Protein AF-A0ABD2SU35-F1 (afdb_monomer_lite)

pLDDT: mean 75.1, std 20.55, range [25.83, 94.5]

Secondary structure (DSSP, 8-state):
---------------S-TTS------------PPP-------------HHHHHHHHHHHHTT--TTHHHHHHHH-HHHHHHHHHHHHHHTHHHHHHHHHHHS-----HHHHHHHHHHHHHHHHTTS---GGG--TTHHHHHHHHHH-HHHHHHHHHHHHHHHHHHHHHHHHHHHHHHHHHHHTTSSBGGGGPBPTTT--BHHHHHHHHHHHHHHTTS-HHHHHHHHHHHHHHHHHHHHHHHHHHHHH-TTS--SS--S--HHHHHHHHHHHHHHHHHHHHTS-HHHHHHHHHHHHHHHHHHHHHHHHHHTT-S-B----HHHHHHHH-

Foldseek 3Di:
DDDDDDDDDDDDDDDDDPPPPPDDDDDDDDDDDDDDDPDPPPPLPQQDVVLLVLLLVLLLQQHDPCLLVLCLVPNLVVSLVCLVVVCVLPVVLVVQLCCQVPNDDSPSVVVSVSHNSNSVSQPVNDPDPSNQSDPLCSLVSLCVNPRNVSSVVSVVSNVVNVVVVVVVVLQVQLVVQLVCQQVQLDFVVQNDADPPPRGRVSSNVVVVVVCVVCVVDDPLLSVLLVLLLVLVVLVVSLVVSLVCCVPPVPWDGPDHDPDDSVRSCVSSVSVNVVSVVSNVPGDPSSVVVNVVVVVVVVVVSVVSVVCVVVVVGHGDDDPVVVVVVVGD

Organism: NCBI:txid62892

Sequence (328 aa):
SPNTFLTMKASEIPSSSQHLLENEEQPTTHTPNPTPTPTPTKNSKKLALIPLIFIIFFEVSGGPYGAEAAIGAAGPLLAVLGFLIFPFIWSVPEALVTAELATTFPAGIVTCISYVLPLLGTSGAVPLEQGEWIDGYFANLASMIAGNWLKYWMELGIVLSVIGLYEAQLSSCAYQILGMAEMGLLPRVIGVRSEWFNTPWVGILVPTLVALVVSYMTFTDIVSSVNFLYSLGMLLEFASFLWLRRKMPKAKRPYRVPLSMPGLMVMCFIPSCFLVYVMFAARRTVYIVSALLTVFAIAWYFFMEFCKTKMWFDFETVDQDKVDDEIF

Radius of gyration: 32.56 Å; chains: 1; bounding box: 65×64×115 Å

InterPro domains:
  IPR044566 Polyamine transporter RMV1-like [PTHR45826] (108-322)

Structure (mmCIF, N/CA/C/O backbone):
data_AF-A0ABD2SU35-F1
#
_entry.id   AF-A0ABD2SU35-F1
#
loop_
_atom_site.group_PDB
_atom_site.id
_atom_site.type_symbol
_atom_site.label_atom_id
_atom_site.label_alt_id
_atom_site.label_comp_id
_atom_site.label_asym_id
_atom_site.label_entity_id
_atom_site.label_seq_id
_atom_site.pdbx_PDB_ins_code
_atom_site.Cartn_x
_atom_site.Cartn_y
_atom_site.Cartn_z
_atom_site.occupancy
_atom_site.B_iso_or_equiv
_atom_site.auth_seq_id
_atom_site.auth_comp_id
_atom_site.auth_asym_id
_atom_site.auth_atom_id
_atom_site.pdbx_PDB_model_num
ATOM 1 N N . SER A 1 1 ? -4.472 -37.874 -64.854 1.00 30.25 1 SER A N 1
ATOM 2 C CA . SER A 1 1 ? -3.282 -38.317 -65.606 1.00 30.25 1 SER A CA 1
ATOM 3 C C . SER A 1 1 ? -2.724 -37.133 -66.374 1.00 30.25 1 SER A C 1
ATOM 5 O O . SER A 1 1 ? -3.531 -36.445 -66.990 1.00 30.25 1 SER A O 1
ATOM 7 N N . PRO A 1 2 ? -1.420 -36.834 -66.265 1.00 36.69 2 PRO A N 1
ATOM 8 C CA . PRO A 1 2 ? -0.809 -35.614 -66.788 1.00 36.69 2 PRO A CA 1
ATOM 9 C C . PRO A 1 2 ? -0.286 -35.774 -68.227 1.00 36.69 2 PRO A C 1
ATOM 11 O O . PRO A 1 2 ? -0.213 -36.886 -68.745 1.00 36.69 2 PRO A O 1
ATOM 14 N N . ASN A 1 3 ? 0.170 -34.641 -68.773 1.00 26.34 3 ASN A N 1
ATOM 15 C CA . ASN A 1 3 ? 1.031 -34.436 -69.947 1.00 26.34 3 ASN A CA 1
ATOM 16 C C . ASN A 1 3 ? 0.348 -34.330 -71.314 1.00 26.34 3 ASN A C 1
ATOM 18 O O . ASN A 1 3 ? -0.031 -35.333 -71.904 1.00 26.34 3 ASN A O 1
ATOM 22 N N . THR A 1 4 ? 0.365 -33.124 -71.892 1.00 31.14 4 THR A N 1
ATOM 23 C CA . THR A 1 4 ? 0.891 -32.903 -73.252 1.00 31.14 4 THR A CA 1
ATOM 24 C C . THR A 1 4 ? 1.358 -31.451 -73.390 1.00 31.14 4 THR A C 1
ATOM 26 O O . THR A 1 4 ? 0.615 -30.505 -73.152 1.00 31.14 4 THR A O 1
ATOM 29 N N . PHE A 1 5 ? 2.632 -31.329 -73.744 1.00 28.78 5 PHE A N 1
ATOM 30 C CA . PHE A 1 5 ? 3.389 -30.134 -74.090 1.00 28.78 5 PHE A CA 1
ATOM 31 C C . PHE A 1 5 ? 3.098 -29.800 -75.565 1.00 28.78 5 PHE A C 1
ATOM 33 O O . PHE A 1 5 ? 3.181 -30.703 -76.396 1.00 28.78 5 PHE A O 1
ATOM 40 N N . LEU A 1 6 ? 2.791 -28.546 -75.914 1.00 31.53 6 LEU A N 1
ATOM 41 C CA . LEU A 1 6 ? 2.824 -28.079 -77.306 1.00 31.53 6 LEU A CA 1
ATOM 42 C C . LEU A 1 6 ? 3.462 -26.692 -77.415 1.00 31.53 6 LEU A C 1
ATOM 44 O O . LEU A 1 6 ? 3.209 -25.781 -76.632 1.00 31.53 6 LEU A O 1
ATOM 48 N N . THR A 1 7 ? 4.329 -26.612 -78.412 1.00 28.72 7 THR A N 1
ATOM 49 C CA . THR A 1 7 ? 5.237 -25.548 -78.823 1.00 28.72 7 THR A CA 1
ATOM 50 C C . THR A 1 7 ? 4.612 -24.593 -79.852 1.00 28.72 7 THR A C 1
ATOM 52 O O . THR A 1 7 ? 3.775 -25.015 -80.644 1.00 28.72 7 THR A O 1
ATOM 55 N N . MET A 1 8 ? 5.173 -23.369 -79.922 1.00 26.00 8 MET A N 1
ATOM 56 C CA . MET A 1 8 ? 5.071 -22.343 -80.994 1.00 26.00 8 MET A CA 1
ATOM 57 C C . MET A 1 8 ? 3.712 -21.611 -81.093 1.00 26.00 8 MET A C 1
ATOM 59 O O . MET A 1 8 ? 2.668 -22.222 -80.956 1.00 26.00 8 MET A O 1
ATOM 63 N N . LYS A 1 9 ? 3.598 -20.299 -81.349 1.00 26.59 9 LYS A N 1
ATOM 64 C CA . LYS A 1 9 ? 4.403 -19.369 -82.159 1.00 26.59 9 LYS A CA 1
ATOM 65 C C . LYS A 1 9 ? 4.002 -17.914 -81.818 1.00 26.59 9 LYS A C 1
ATOM 67 O O . LYS A 1 9 ? 2.885 -17.673 -81.375 1.00 26.59 9 LYS A O 1
ATOM 72 N N . ALA A 1 10 ? 4.916 -16.975 -82.053 1.00 28.19 10 ALA A N 1
ATOM 73 C CA . ALA A 1 10 ? 4.767 -15.531 -81.865 1.00 28.19 10 ALA A CA 1
ATOM 74 C C . ALA A 1 10 ? 3.639 -14.886 -82.701 1.00 28.19 10 ALA A C 1
ATOM 76 O O . ALA A 1 10 ? 3.484 -15.232 -83.871 1.00 28.19 10 ALA A O 1
ATOM 77 N N . SER A 1 11 ? 2.943 -13.898 -82.121 1.00 26.81 11 SER A N 1
ATOM 78 C CA . SER A 1 11 ? 2.235 -12.827 -82.841 1.00 26.81 11 SER A CA 1
ATOM 79 C C . SER A 1 11 ? 1.964 -11.632 -81.910 1.00 26.81 11 SER A C 1
ATOM 81 O O . SER A 1 11 ? 1.178 -11.738 -80.978 1.00 26.81 11 SER A O 1
ATOM 83 N N . GLU A 1 12 ? 2.666 -10.532 -82.191 1.00 29.61 12 GLU A N 1
ATOM 84 C CA . GLU A 1 12 ? 2.219 -9.126 -82.174 1.00 29.61 12 GLU A CA 1
ATOM 85 C C . GLU A 1 12 ? 1.629 -8.482 -80.895 1.00 29.61 12 GLU A C 1
ATOM 87 O O . GLU A 1 12 ? 0.531 -8.776 -80.433 1.00 29.61 12 GLU A O 1
ATOM 92 N N . ILE A 1 13 ? 2.370 -7.480 -80.401 1.00 32.06 13 ILE A N 1
ATOM 93 C CA . ILE A 1 13 ? 2.002 -6.482 -79.385 1.00 32.06 13 ILE A CA 1
ATOM 94 C C . ILE A 1 13 ? 1.586 -5.186 -80.107 1.00 32.06 13 ILE A C 1
ATOM 96 O O . ILE A 1 13 ? 2.357 -4.731 -80.954 1.00 32.06 13 ILE A O 1
ATOM 100 N N . PRO A 1 14 ? 0.492 -4.497 -79.724 1.00 29.34 14 PRO A N 1
ATOM 101 C CA . PRO A 1 14 ? 0.309 -3.088 -80.055 1.00 29.34 14 PRO A CA 1
ATOM 102 C C . PRO A 1 14 ? 0.792 -2.173 -78.915 1.00 29.34 14 PRO A C 1
ATOM 104 O O . PRO A 1 14 ? 0.214 -2.105 -77.833 1.00 29.34 14 PRO A O 1
ATOM 107 N N . SER A 1 15 ? 1.900 -1.487 -79.195 1.00 33.19 15 SER A N 1
ATOM 108 C CA . SER A 1 15 ? 2.139 -0.045 -79.006 1.00 33.19 15 SER A CA 1
ATOM 109 C C . SER A 1 15 ? 1.387 0.711 -77.892 1.00 33.19 15 SER A C 1
ATOM 111 O O . SER A 1 15 ? 0.405 1.398 -78.170 1.00 33.19 15 SER A O 1
ATOM 113 N N . SER A 1 16 ? 1.919 0.729 -76.663 1.00 32.25 16 SER A N 1
ATOM 114 C CA . SER A 1 16 ? 1.648 1.858 -75.748 1.00 32.25 16 SER A CA 1
ATOM 115 C C . SER A 1 16 ? 2.717 2.133 -74.675 1.00 32.25 16 SER A C 1
ATOM 117 O O . SER A 1 16 ? 2.421 2.779 -73.673 1.00 32.25 16 SER A O 1
ATOM 119 N N . SER A 1 17 ? 3.968 1.684 -74.849 1.00 32.03 17 SER A N 1
ATOM 120 C CA . SER A 1 17 ? 5.007 1.854 -73.807 1.00 32.03 17 SER A CA 1
ATOM 121 C C . SER A 1 17 ? 6.382 2.306 -74.319 1.00 32.03 17 SER A C 1
ATOM 123 O O . SER A 1 17 ? 7.354 2.279 -73.574 1.00 32.03 17 SER A O 1
ATOM 125 N N . GLN A 1 18 ? 6.474 2.778 -75.565 1.00 31.14 18 GLN A N 1
ATOM 126 C CA . GLN A 1 18 ? 7.734 3.172 -76.217 1.00 31.14 18 GLN A CA 1
ATOM 127 C C . GLN A 1 18 ? 8.235 4.595 -75.893 1.00 31.14 18 GLN A C 1
ATOM 129 O O . GLN A 1 18 ? 8.988 5.159 -76.673 1.00 31.14 18 GLN A O 1
ATOM 134 N N . HIS A 1 19 ? 7.858 5.197 -74.762 1.00 32.66 19 HIS A N 1
ATOM 135 C CA . HIS A 1 19 ? 8.247 6.590 -74.482 1.00 32.66 19 HIS A CA 1
ATOM 136 C C . HIS A 1 19 ? 9.050 6.827 -73.196 1.00 32.66 19 HIS A C 1
ATOM 138 O O . HIS A 1 19 ? 9.242 7.983 -72.829 1.00 32.66 19 HIS A O 1
ATOM 144 N N . LEU A 1 20 ? 9.533 5.780 -72.511 1.00 31.20 20 LEU A N 1
ATOM 145 C CA . LEU A 1 20 ? 10.264 5.944 -71.239 1.00 31.20 20 LEU A CA 1
ATOM 146 C C . LEU A 1 20 ? 11.543 5.098 -71.088 1.00 31.20 20 LEU A C 1
ATOM 148 O O . LEU A 1 20 ? 12.091 5.039 -69.994 1.00 31.20 20 LEU A O 1
ATOM 152 N N . LEU A 1 21 ? 12.049 4.478 -72.158 1.00 30.64 21 LEU A N 1
ATOM 153 C CA . LEU A 1 21 ? 13.303 3.711 -72.133 1.00 30.64 21 LEU A CA 1
ATOM 154 C C . LEU A 1 21 ? 14.247 4.169 -73.247 1.00 30.64 21 LEU A C 1
ATOM 156 O O . LEU A 1 21 ? 14.602 3.397 -74.124 1.00 30.64 21 LEU A O 1
ATOM 160 N N . GLU A 1 22 ? 14.631 5.438 -73.213 1.00 32.09 22 GLU A N 1
ATOM 161 C CA . GLU A 1 22 ? 15.743 5.954 -74.008 1.00 32.09 22 GLU A CA 1
ATOM 162 C C . GLU A 1 22 ? 16.416 7.039 -73.166 1.00 32.09 22 GLU A C 1
ATOM 164 O O . GLU A 1 22 ? 15.958 8.176 -73.170 1.00 32.09 22 GLU A O 1
ATOM 169 N N . ASN A 1 23 ? 17.374 6.650 -72.317 1.00 28.17 23 ASN A N 1
ATOM 170 C CA . ASN A 1 23 ? 18.413 7.509 -71.726 1.00 28.17 23 ASN A CA 1
ATOM 171 C C . ASN A 1 23 ? 19.300 6.666 -70.791 1.00 28.17 23 ASN A C 1
ATOM 173 O O . ASN A 1 23 ? 19.232 6.793 -69.570 1.00 28.17 23 ASN A O 1
ATOM 177 N N . GLU A 1 24 ? 20.153 5.818 -71.363 1.00 28.89 24 GLU A N 1
ATOM 178 C CA . GLU A 1 24 ? 21.433 5.478 -70.737 1.00 28.89 24 GLU A CA 1
ATOM 179 C C . GLU A 1 24 ? 22.560 5.572 -71.776 1.00 28.89 24 GLU A C 1
ATOM 181 O O . GLU A 1 24 ? 22.362 5.269 -72.948 1.00 28.89 24 GLU A O 1
ATOM 186 N N . GLU A 1 25 ? 23.726 5.993 -71.274 1.00 29.69 25 GLU A N 1
ATOM 187 C CA . GLU A 1 25 ? 25.068 6.057 -71.879 1.00 29.69 25 GLU A CA 1
ATOM 188 C C . GLU A 1 25 ? 25.516 7.341 -72.618 1.00 29.69 25 GLU A C 1
ATOM 190 O O . GLU A 1 25 ? 25.470 7.451 -73.838 1.00 29.69 25 GLU A O 1
ATOM 195 N N . GLN A 1 26 ? 26.167 8.247 -71.867 1.00 27.09 26 GLN A N 1
ATOM 196 C CA . GLN A 1 26 ? 27.519 8.723 -72.217 1.00 27.09 26 GLN A CA 1
ATOM 197 C C . GLN A 1 26 ? 28.339 9.132 -70.963 1.00 27.09 26 GLN A C 1
ATOM 199 O O . GLN A 1 26 ? 27.756 9.564 -69.969 1.00 27.09 26 GLN A O 1
ATOM 204 N N . PRO A 1 27 ? 29.684 8.984 -70.980 1.00 29.77 27 PRO A N 1
ATOM 205 C CA . PRO A 1 27 ? 30.522 8.841 -69.784 1.00 29.77 27 PRO A CA 1
ATOM 206 C C . PRO A 1 27 ? 31.220 10.142 -69.346 1.00 29.77 27 PRO A C 1
ATOM 208 O O . PRO A 1 27 ? 31.700 10.910 -70.179 1.00 29.77 27 PRO A O 1
ATOM 211 N N . THR A 1 28 ? 31.391 10.347 -68.035 1.00 28.62 28 THR A N 1
ATOM 212 C CA . THR A 1 28 ? 32.299 11.366 -67.478 1.00 28.62 28 THR A CA 1
ATOM 213 C C . THR A 1 28 ? 33.227 10.774 -66.415 1.00 28.62 28 THR A C 1
ATOM 215 O O . THR A 1 28 ? 32.827 10.278 -65.366 1.00 28.62 28 THR A O 1
ATOM 218 N N . THR A 1 29 ? 34.519 10.822 -66.731 1.00 25.83 29 THR A N 1
ATOM 219 C CA . THR A 1 29 ? 35.684 10.530 -65.889 1.00 25.83 29 THR A CA 1
ATOM 220 C C . THR A 1 29 ? 35.736 11.407 -64.639 1.00 25.83 29 THR A C 1
ATOM 222 O O . THR A 1 29 ? 35.936 12.609 -64.777 1.00 25.83 29 THR A O 1
ATOM 225 N N . HIS A 1 30 ? 35.714 10.811 -63.440 1.00 34.22 30 HIS A N 1
ATOM 226 C CA . HIS A 1 30 ? 36.283 11.408 -62.226 1.00 34.22 30 HIS A CA 1
ATOM 227 C C . HIS A 1 30 ? 36.913 10.332 -61.314 1.00 34.22 30 HIS A C 1
ATOM 229 O O . HIS A 1 30 ? 36.351 9.272 -61.068 1.00 34.22 30 HIS A O 1
ATOM 235 N N . THR A 1 31 ? 38.133 10.638 -60.876 1.00 31.47 31 THR A N 1
ATOM 236 C CA . THR A 1 31 ? 39.080 9.933 -59.988 1.00 31.47 31 THR A CA 1
ATOM 237 C C . THR A 1 31 ? 38.492 9.249 -58.738 1.00 31.47 31 THR A C 1
ATOM 239 O O . THR A 1 31 ? 37.534 9.766 -58.164 1.00 31.47 31 THR A O 1
ATOM 242 N N . PRO A 1 32 ? 39.114 8.159 -58.229 1.00 31.72 32 PRO A N 1
ATOM 243 C CA . PRO A 1 32 ? 38.633 7.453 -57.046 1.00 31.72 32 PRO A CA 1
ATOM 244 C C . PRO A 1 32 ? 39.052 8.204 -55.777 1.00 31.72 32 PRO A C 1
ATOM 246 O O . PRO A 1 32 ? 40.232 8.253 -55.435 1.00 31.72 32 PRO A O 1
ATOM 249 N N . ASN A 1 33 ? 38.085 8.786 -55.070 1.00 27.91 33 ASN A N 1
ATOM 250 C CA . ASN A 1 33 ? 38.273 9.240 -53.693 1.00 27.91 33 ASN A CA 1
ATOM 251 C C . ASN A 1 33 ? 37.748 8.142 -52.747 1.00 27.91 33 ASN A C 1
ATOM 253 O O . ASN A 1 33 ? 36.719 7.534 -53.051 1.00 27.91 33 ASN A O 1
ATOM 257 N N . PRO A 1 34 ? 38.445 7.835 -51.640 1.00 39.00 34 PRO A N 1
ATOM 258 C CA . PRO A 1 34 ? 38.185 6.640 -50.850 1.00 39.00 34 PRO A CA 1
ATOM 259 C C . PRO A 1 34 ? 36.867 6.756 -50.080 1.00 39.00 34 PRO A C 1
ATOM 261 O O . PRO A 1 34 ? 36.620 7.727 -49.366 1.00 39.00 34 PRO A O 1
ATOM 264 N N . THR A 1 35 ? 36.037 5.724 -50.212 1.00 33.38 35 THR A N 1
ATOM 265 C CA . THR A 1 35 ? 34.834 5.485 -49.413 1.00 33.38 35 THR A CA 1
ATOM 266 C C . THR A 1 35 ? 35.160 5.583 -47.918 1.00 33.38 35 THR A C 1
ATOM 268 O O . THR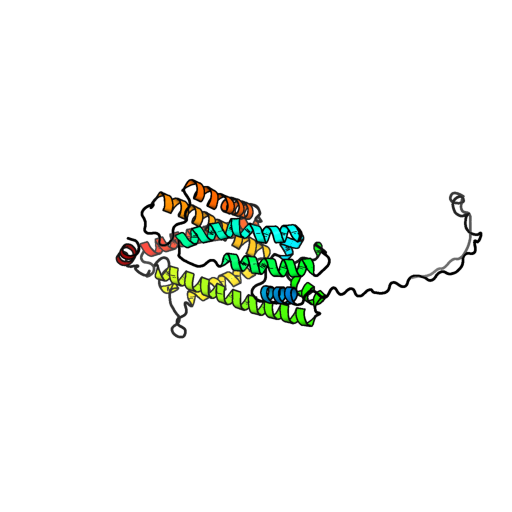 A 1 35 ? 36.068 4.882 -47.461 1.00 33.38 35 THR A O 1
ATOM 271 N N . PRO A 1 36 ? 34.443 6.392 -47.118 1.00 36.19 36 PRO A N 1
ATOM 272 C CA . PRO A 1 36 ? 34.601 6.347 -45.677 1.00 36.19 36 PRO A CA 1
ATOM 273 C C . PRO A 1 36 ? 33.980 5.044 -45.166 1.00 36.19 36 PRO A C 1
ATOM 275 O O . PRO A 1 36 ? 32.763 4.871 -45.145 1.00 36.19 36 PRO A O 1
ATOM 278 N N . THR A 1 37 ? 34.837 4.109 -44.764 1.00 33.28 37 THR A N 1
ATOM 279 C CA . THR A 1 37 ? 34.483 2.982 -43.900 1.00 33.28 37 THR A CA 1
ATOM 280 C C . THR A 1 37 ? 33.704 3.513 -42.692 1.00 33.28 37 THR A C 1
ATOM 282 O O . THR A 1 37 ? 34.217 4.407 -42.014 1.00 33.28 37 THR A O 1
ATOM 285 N N . PRO A 1 38 ? 32.510 2.990 -42.357 1.00 36.19 38 PRO A N 1
ATOM 286 C CA . PRO A 1 38 ? 31.907 3.285 -41.070 1.00 36.19 38 PRO A CA 1
ATOM 287 C C . PRO A 1 38 ? 32.731 2.560 -40.004 1.00 36.19 38 PRO A C 1
ATOM 289 O O . PRO A 1 38 ? 32.557 1.373 -39.734 1.00 36.19 38 PRO A O 1
ATOM 292 N N . THR A 1 39 ? 33.691 3.266 -39.420 1.00 32.78 39 THR A N 1
ATOM 293 C CA . THR A 1 39 ? 34.345 2.855 -38.181 1.00 32.78 39 THR A CA 1
ATOM 294 C C . THR A 1 39 ? 33.254 2.722 -37.116 1.00 32.78 39 THR A C 1
ATOM 296 O O . THR A 1 39 ? 32.510 3.684 -36.913 1.00 32.78 39 THR A O 1
ATOM 299 N N . PRO A 1 40 ? 33.139 1.597 -36.388 1.00 36.59 40 PRO A N 1
ATOM 300 C CA . PRO A 1 40 ? 32.314 1.570 -35.198 1.00 36.59 40 PRO A CA 1
ATOM 301 C C . PRO A 1 40 ? 33.058 2.401 -34.154 1.00 36.59 40 PRO A C 1
ATOM 303 O O . PRO A 1 40 ? 33.950 1.917 -33.456 1.00 36.59 40 PRO A O 1
ATOM 306 N N . THR A 1 41 ? 32.743 3.691 -34.070 1.00 32.50 41 THR A N 1
ATOM 307 C CA . THR A 1 41 ? 33.145 4.514 -32.936 1.00 32.50 41 THR A CA 1
ATOM 308 C C . THR A 1 41 ? 32.389 3.987 -31.727 1.00 32.50 41 THR A C 1
ATOM 310 O O . THR A 1 41 ? 31.269 4.384 -31.418 1.00 32.50 41 THR A O 1
ATOM 313 N N . LYS A 1 42 ? 33.021 3.029 -31.042 1.00 38.75 42 LYS A N 1
ATOM 314 C CA . LYS A 1 42 ? 32.649 2.548 -29.715 1.00 38.75 42 LYS A CA 1
ATOM 315 C C . LYS A 1 42 ? 32.811 3.697 -28.721 1.00 38.75 42 LYS A C 1
ATOM 317 O O . LYS A 1 42 ? 33.714 3.704 -27.890 1.00 38.75 42 LYS A O 1
ATOM 322 N N . ASN A 1 43 ? 31.904 4.661 -28.781 1.00 38.53 43 ASN A N 1
ATOM 323 C CA . ASN A 1 43 ? 31.649 5.594 -27.701 1.00 38.53 43 ASN A CA 1
ATOM 324 C C . ASN A 1 43 ? 30.777 4.876 -26.675 1.00 38.53 43 ASN A C 1
ATOM 326 O O . ASN A 1 43 ? 29.616 5.209 -26.464 1.00 38.53 43 ASN A O 1
ATOM 330 N N . SER A 1 44 ? 31.363 3.872 -26.021 1.00 43.31 44 SER A N 1
ATOM 331 C CA . SER A 1 44 ? 30.874 3.433 -24.723 1.00 43.31 44 SER A CA 1
ATOM 332 C C . SER A 1 44 ? 31.110 4.611 -23.789 1.00 43.31 44 SER A C 1
ATOM 334 O O . SER A 1 44 ? 32.176 4.706 -23.175 1.00 43.31 44 SER A O 1
ATOM 336 N N . LYS A 1 45 ? 30.140 5.528 -23.693 1.00 46.75 45 LYS A N 1
ATOM 337 C CA . LYS A 1 45 ? 30.026 6.399 -22.528 1.00 46.75 45 LYS A CA 1
ATOM 338 C C . LYS A 1 45 ? 29.854 5.449 -21.354 1.00 46.75 45 LYS A C 1
ATOM 340 O O . LYS A 1 45 ? 28.754 4.993 -21.071 1.00 46.75 45 LYS A O 1
ATOM 345 N N . LYS A 1 46 ? 30.979 5.046 -20.756 1.00 46.38 46 LYS A N 1
ATOM 346 C CA . LYS A 1 46 ? 30.980 4.291 -19.514 1.00 46.38 46 LYS A CA 1
ATOM 347 C C . LYS A 1 46 ? 30.182 5.159 -18.565 1.00 46.38 46 LYS A C 1
ATOM 349 O O . LYS A 1 46 ? 30.613 6.271 -18.258 1.00 46.38 46 LYS A O 1
ATOM 354 N N . LEU A 1 47 ? 29.004 4.686 -18.178 1.00 54.28 47 LEU A N 1
ATOM 355 C CA . LEU A 1 47 ? 28.307 5.295 -17.071 1.00 54.28 47 LEU A CA 1
ATOM 356 C C . LEU A 1 47 ? 29.289 5.428 -15.923 1.00 54.28 47 LEU A C 1
ATOM 358 O O . LEU A 1 47 ? 30.084 4.518 -15.665 1.00 54.28 47 LEU A O 1
ATOM 362 N N . ALA A 1 48 ? 29.251 6.582 -15.261 1.00 63.81 48 ALA A N 1
ATOM 363 C CA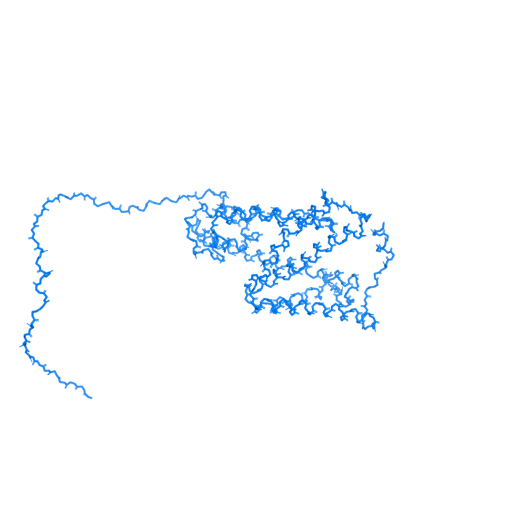 . ALA A 1 48 ? 29.922 6.717 -13.990 1.00 63.81 48 ALA A CA 1
ATOM 364 C C . ALA A 1 48 ? 29.460 5.531 -13.127 1.00 63.81 48 ALA A C 1
ATOM 366 O O . ALA A 1 48 ? 28.266 5.284 -12.976 1.00 63.81 48 ALA A O 1
ATOM 367 N N . LEU A 1 49 ? 30.421 4.757 -12.627 1.00 63.88 49 LEU A N 1
ATOM 368 C CA . LEU A 1 49 ? 30.219 3.568 -11.793 1.00 63.88 49 LEU A CA 1
ATOM 369 C C . LEU A 1 49 ? 29.201 3.816 -10.659 1.00 63.88 49 LEU A C 1
ATOM 371 O O . LEU A 1 49 ? 28.487 2.916 -10.239 1.00 63.88 49 LEU A O 1
ATOM 375 N N . ILE A 1 50 ? 29.128 5.067 -10.203 1.00 65.94 50 ILE A N 1
ATOM 376 C CA . ILE A 1 50 ? 28.290 5.547 -9.109 1.00 65.94 50 ILE A CA 1
ATOM 377 C C . ILE A 1 50 ? 26.781 5.414 -9.430 1.00 65.94 50 ILE A C 1
ATOM 379 O O . ILE A 1 50 ? 26.116 4.673 -8.710 1.00 65.94 50 ILE A O 1
ATOM 383 N N . PRO A 1 51 ? 26.217 6.030 -10.494 1.00 64.44 51 PRO A N 1
ATOM 384 C CA . PRO A 1 51 ? 24.840 5.773 -10.929 1.00 64.44 51 PRO A CA 1
ATOM 385 C C . PRO A 1 51 ? 24.482 4.291 -11.077 1.00 64.44 51 PRO A C 1
ATOM 387 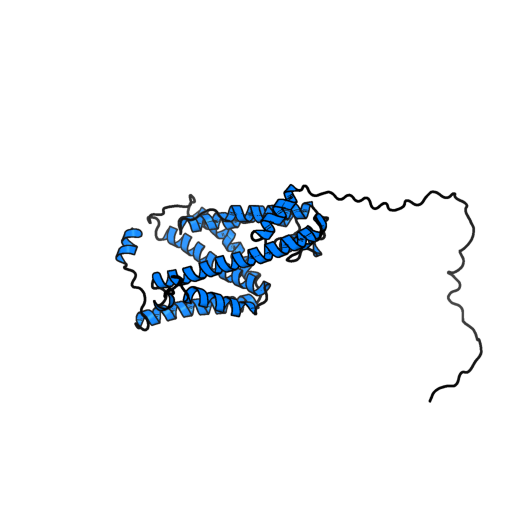O O . PRO A 1 51 ? 23.389 3.889 -10.693 1.00 64.44 51 PRO A O 1
ATOM 390 N N . LEU A 1 52 ? 25.409 3.472 -11.585 1.00 68.00 52 LEU A N 1
ATOM 391 C CA . LEU A 1 52 ? 25.187 2.037 -11.762 1.00 68.00 52 LEU A CA 1
ATOM 392 C C . LEU A 1 52 ? 25.011 1.313 -10.419 1.00 68.00 52 LEU A C 1
ATOM 394 O O . LEU A 1 52 ? 24.087 0.520 -10.276 1.00 68.00 52 LEU A O 1
ATOM 398 N N . ILE A 1 53 ? 25.850 1.618 -9.423 1.00 71.06 53 ILE A N 1
ATOM 399 C CA . ILE A 1 53 ? 25.726 1.065 -8.065 1.00 71.06 53 ILE A CA 1
ATOM 400 C C . ILE A 1 53 ? 24.370 1.432 -7.450 1.00 71.06 53 ILE A C 1
ATOM 402 O O . ILE A 1 53 ? 23.718 0.571 -6.864 1.00 71.06 53 ILE A O 1
ATOM 406 N N . PHE A 1 54 ? 23.926 2.682 -7.609 1.00 69.75 54 PHE A N 1
ATOM 407 C CA . PHE A 1 54 ? 22.628 3.117 -7.091 1.00 69.75 54 PHE A CA 1
ATOM 408 C C . PHE A 1 54 ? 21.455 2.420 -7.785 1.00 69.75 54 PHE A C 1
ATOM 410 O O . PHE A 1 54 ? 20.549 1.971 -7.090 1.00 69.75 54 PHE A O 1
ATOM 417 N N . ILE A 1 55 ? 21.489 2.267 -9.115 1.00 68.50 55 ILE A N 1
ATOM 418 C CA . ILE A 1 55 ? 20.470 1.498 -9.851 1.00 68.50 55 ILE A CA 1
ATOM 419 C C . ILE A 1 55 ? 20.374 0.080 -9.283 1.00 68.50 55 ILE A C 1
ATOM 421 O O . ILE A 1 55 ? 19.286 -0.355 -8.931 1.00 68.50 55 ILE A O 1
ATOM 425 N N . ILE A 1 56 ? 21.507 -0.617 -9.142 1.00 71.12 56 ILE A N 1
ATOM 426 C CA . ILE A 1 56 ? 21.530 -2.002 -8.650 1.00 71.12 56 ILE A CA 1
ATOM 427 C C . ILE A 1 56 ? 20.978 -2.088 -7.228 1.00 71.12 56 ILE A C 1
ATOM 429 O O . ILE A 1 56 ? 20.129 -2.929 -6.950 1.00 71.12 56 ILE A O 1
ATOM 433 N N . PHE A 1 57 ? 21.453 -1.228 -6.325 1.00 72.75 57 PHE A N 1
ATOM 434 C CA . PHE A 1 57 ? 21.038 -1.250 -4.926 1.00 72.75 57 PHE A CA 1
ATOM 435 C C . PHE A 1 57 ? 19.531 -1.027 -4.771 1.00 72.75 57 PHE A C 1
ATOM 437 O O . PHE A 1 57 ? 18.882 -1.769 -4.036 1.00 72.75 57 PHE A O 1
ATOM 444 N N . PHE A 1 58 ? 18.972 -0.027 -5.453 1.00 70.25 58 PHE A N 1
ATOM 445 C CA . PHE A 1 58 ? 17.560 0.313 -5.300 1.00 70.25 58 PHE A CA 1
ATOM 446 C C . PHE A 1 58 ? 16.630 -0.654 -6.020 1.00 70.25 58 PHE A C 1
ATOM 448 O O . PHE A 1 58 ? 15.601 -0.983 -5.445 1.00 70.25 58 PHE A O 1
ATOM 455 N N . GLU A 1 59 ? 17.006 -1.175 -7.190 1.00 68.94 59 GLU A N 1
ATOM 456 C CA . GLU A 1 59 ? 16.266 -2.262 -7.850 1.00 68.94 59 GLU A CA 1
ATOM 457 C C . GLU A 1 59 ? 16.166 -3.499 -6.952 1.00 68.94 59 GLU A C 1
ATOM 459 O O . GLU A 1 59 ? 15.084 -4.025 -6.689 1.00 68.94 59 GLU A O 1
ATOM 464 N N . VAL A 1 60 ? 17.303 -3.923 -6.397 1.00 66.19 60 VAL A N 1
ATOM 465 C CA . VAL A 1 60 ? 17.377 -5.114 -5.544 1.00 66.19 60 VAL A CA 1
ATOM 466 C C . VAL A 1 60 ? 16.753 -4.881 -4.164 1.00 66.19 60 VAL A C 1
ATOM 468 O O . VAL A 1 60 ? 16.301 -5.830 -3.541 1.00 66.19 60 VAL A O 1
ATOM 471 N N . SER A 1 61 ? 16.652 -3.651 -3.663 1.00 62.00 61 SER A N 1
ATOM 472 C CA . SER A 1 61 ? 16.076 -3.377 -2.330 1.00 62.00 61 SER A CA 1
ATOM 473 C C . SER A 1 61 ? 14.563 -3.107 -2.345 1.00 62.00 61 SER A C 1
ATOM 475 O O . SER A 1 61 ? 14.031 -2.571 -1.375 1.00 62.00 61 SER A O 1
ATOM 477 N N . GLY A 1 62 ? 13.874 -3.480 -3.428 1.00 57.44 62 GLY A N 1
ATOM 478 C CA . GLY A 1 62 ? 12.431 -3.288 -3.598 1.00 57.44 62 GLY A CA 1
ATOM 479 C C . GLY A 1 62 ? 12.127 -2.218 -4.638 1.00 57.44 62 GLY A C 1
ATOM 480 O O . GLY A 1 62 ? 11.398 -1.278 -4.329 1.00 57.4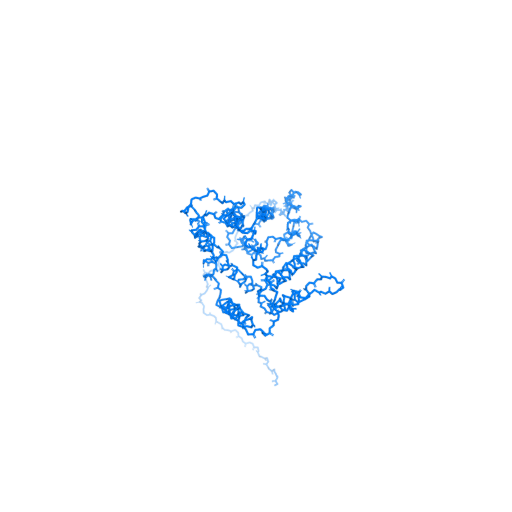4 62 GLY A O 1
ATOM 481 N N . GLY A 1 63 ? 12.743 -2.365 -5.819 1.00 63.38 63 GLY A N 1
ATOM 482 C CA . GLY A 1 63 ? 12.816 -1.408 -6.920 1.00 63.38 63 GLY A CA 1
ATOM 483 C C . GLY A 1 63 ? 11.546 -0.632 -7.253 1.00 63.38 63 GLY A C 1
ATOM 484 O O . GLY A 1 63 ? 10.441 -0.993 -6.842 1.00 63.38 63 GLY A O 1
ATOM 485 N N . PRO A 1 64 ? 11.695 0.479 -7.987 1.00 66.00 64 PRO A N 1
ATOM 486 C CA . PRO A 1 64 ? 10.613 1.399 -8.251 1.00 66.00 64 PRO A CA 1
ATOM 487 C C . PRO A 1 64 ? 9.572 0.827 -9.222 1.00 66.00 64 PRO A C 1
ATOM 489 O O . PRO A 1 64 ? 9.538 1.181 -10.396 1.00 66.00 64 PRO A O 1
ATOM 492 N N . TYR A 1 65 ? 8.695 -0.044 -8.718 1.00 67.69 65 TYR A N 1
ATOM 493 C CA . TYR A 1 65 ? 7.636 -0.677 -9.496 1.00 67.69 65 TYR A CA 1
ATOM 494 C C . TYR A 1 65 ? 6.794 0.366 -10.234 1.00 67.69 65 TYR A C 1
ATOM 496 O O . TYR A 1 65 ? 6.260 1.304 -9.636 1.00 67.69 65 TYR A O 1
ATOM 504 N N . GLY A 1 66 ? 6.666 0.187 -11.550 1.00 73.06 66 GLY A N 1
ATOM 505 C CA . GLY A 1 66 ? 5.904 1.081 -12.419 1.00 73.06 66 GLY A CA 1
ATOM 506 C C . GLY A 1 66 ? 6.645 2.358 -12.820 1.00 73.06 66 GLY A C 1
ATOM 507 O O . GLY A 1 66 ? 6.080 3.179 -13.544 1.00 73.06 66 GLY A O 1
ATOM 508 N N . ALA A 1 67 ? 7.900 2.543 -12.405 1.00 77.69 67 ALA A N 1
ATOM 509 C CA . ALA A 1 67 ? 8.718 3.659 -12.861 1.00 77.69 67 ALA A CA 1
ATOM 510 C C . ALA A 1 67 ? 9.097 3.519 -14.341 1.00 77.69 67 ALA A C 1
ATOM 512 O O . ALA A 1 67 ? 9.133 4.529 -15.050 1.00 77.69 67 ALA A O 1
ATOM 513 N N . GLU A 1 68 ? 9.279 2.293 -14.843 1.00 81.25 68 GLU A N 1
ATOM 514 C CA . GLU A 1 68 ? 9.442 2.038 -16.277 1.00 81.25 68 GLU A CA 1
ATOM 515 C C . GLU A 1 68 ? 8.188 2.439 -17.042 1.00 81.25 68 GLU A C 1
ATOM 517 O O . GLU A 1 68 ? 8.264 3.249 -17.964 1.00 81.25 68 GLU A O 1
ATOM 522 N N . ALA A 1 69 ? 7.022 1.965 -16.599 1.00 79.94 69 ALA A N 1
ATOM 523 C CA . ALA A 1 69 ? 5.744 2.320 -17.206 1.00 79.94 69 ALA A CA 1
ATOM 524 C C . ALA A 1 69 ? 5.490 3.840 -17.172 1.00 79.94 69 ALA A C 1
ATOM 526 O O . ALA A 1 69 ? 4.972 4.406 -18.136 1.00 79.94 69 ALA A O 1
ATOM 527 N N . ALA A 1 70 ? 5.899 4.529 -16.100 1.00 81.69 70 ALA A N 1
ATOM 528 C CA . ALA A 1 70 ? 5.801 5.984 -15.990 1.00 81.69 70 ALA A CA 1
ATOM 529 C C . ALA A 1 70 ? 6.699 6.712 -17.006 1.00 81.69 70 ALA A C 1
ATOM 531 O O . ALA A 1 70 ? 6.245 7.669 -17.643 1.00 81.69 70 ALA A O 1
ATOM 532 N N . ILE A 1 71 ? 7.944 6.257 -17.206 1.00 83.62 71 ILE A N 1
ATOM 533 C CA . ILE A 1 71 ? 8.809 6.780 -18.276 1.00 83.62 71 ILE A CA 1
ATOM 534 C C . ILE A 1 71 ? 8.194 6.489 -19.645 1.00 83.62 71 ILE A C 1
ATOM 536 O O . ILE A 1 71 ? 8.120 7.394 -20.477 1.00 83.62 71 ILE A O 1
ATOM 540 N N . GLY A 1 72 ? 7.734 5.260 -19.880 1.00 82.00 72 GLY A N 1
ATOM 541 C CA . GLY A 1 72 ? 7.105 4.866 -21.139 1.00 82.00 72 GLY A CA 1
ATOM 542 C C . GLY A 1 72 ? 5.908 5.756 -21.483 1.00 82.00 72 GLY A C 1
ATOM 543 O O . GLY A 1 72 ? 5.782 6.224 -22.611 1.00 82.00 72 GLY A O 1
ATOM 544 N N . ALA A 1 73 ? 5.076 6.085 -20.493 1.00 83.06 73 ALA A N 1
ATOM 545 C CA . ALA A 1 73 ? 3.870 6.884 -20.695 1.00 83.06 73 ALA A CA 1
ATOM 546 C C . ALA A 1 73 ? 4.125 8.398 -20.829 1.00 83.06 73 ALA A C 1
ATOM 548 O O . ALA A 1 73 ? 3.545 9.038 -21.704 1.00 83.06 73 ALA A O 1
ATOM 549 N N . ALA A 1 74 ? 4.949 8.990 -19.958 1.00 83.25 74 ALA A N 1
ATOM 550 C CA . ALA A 1 74 ? 5.080 10.452 -19.838 1.00 83.25 74 ALA A CA 1
ATOM 551 C C . ALA A 1 74 ? 6.452 10.996 -20.268 1.00 83.25 74 ALA A C 1
ATOM 553 O O . ALA A 1 74 ? 6.610 12.190 -20.517 1.00 83.25 74 ALA A O 1
ATOM 554 N N . GLY A 1 75 ? 7.453 10.130 -20.366 1.00 84.19 75 GLY A N 1
ATOM 555 C CA . GLY A 1 75 ? 8.834 10.482 -20.664 1.00 84.19 75 GLY A CA 1
ATOM 556 C C . GLY A 1 75 ? 9.654 10.756 -19.403 1.00 84.19 75 GLY A C 1
ATOM 557 O O . GLY A 1 75 ? 9.099 11.058 -18.344 1.00 84.19 75 GLY A O 1
ATOM 558 N N . PRO A 1 76 ? 10.994 10.686 -19.488 1.00 82.69 76 PRO A N 1
ATOM 559 C CA . PRO A 1 76 ? 11.856 10.713 -18.304 1.00 82.69 76 PRO A CA 1
ATOM 560 C C . PRO A 1 76 ? 11.771 12.003 -17.499 1.00 82.69 76 PRO A C 1
ATOM 562 O O . PRO A 1 76 ? 11.748 11.957 -16.274 1.00 82.69 76 PRO A O 1
ATOM 565 N N . LEU A 1 77 ? 11.702 13.159 -18.171 1.00 85.00 77 LEU A N 1
ATOM 566 C CA . LEU A 1 77 ? 11.655 14.455 -17.491 1.00 85.00 77 LEU A CA 1
ATOM 567 C C . LEU A 1 77 ? 10.390 14.584 -16.633 1.00 85.00 77 LEU A C 1
ATOM 569 O O . LEU A 1 77 ? 10.470 14.987 -15.474 1.00 85.00 77 LEU A O 1
ATOM 573 N N . LEU A 1 78 ? 9.232 14.224 -17.195 1.00 84.69 78 LEU A N 1
ATOM 574 C CA . LEU A 1 78 ? 7.955 14.281 -16.487 1.00 84.69 78 LEU A CA 1
ATOM 575 C C . LEU A 1 78 ? 7.850 13.190 -15.419 1.00 84.69 78 LEU A C 1
ATOM 577 O O . LEU A 1 78 ? 7.323 13.471 -14.346 1.00 84.69 78 LEU A O 1
ATOM 581 N N . ALA A 1 79 ? 8.397 11.994 -15.662 1.00 83.56 79 ALA A N 1
ATOM 582 C CA . ALA A 1 79 ? 8.467 10.937 -14.657 1.00 83.56 79 ALA A CA 1
ATOM 583 C C . ALA A 1 79 ? 9.288 11.389 -13.438 1.00 83.56 79 ALA A C 1
ATOM 585 O O . ALA A 1 79 ? 8.788 11.354 -12.317 1.00 83.56 79 ALA A O 1
ATOM 586 N N . VAL A 1 80 ? 10.506 11.904 -13.644 1.00 84.88 80 VAL A N 1
ATOM 587 C CA . VAL A 1 80 ? 11.367 12.406 -12.557 1.00 84.88 80 VAL A CA 1
ATOM 588 C C . VAL A 1 80 ? 10.709 13.569 -11.817 1.00 84.88 80 VAL A C 1
ATOM 590 O O . VAL A 1 80 ? 10.683 13.574 -10.587 1.00 84.88 80 VAL A O 1
ATOM 593 N N . LEU A 1 81 ? 10.142 14.542 -12.538 1.00 86.50 81 LEU A N 1
ATOM 594 C CA . LEU A 1 81 ? 9.436 15.662 -11.914 1.00 86.50 81 LEU A CA 1
ATOM 595 C C . LEU A 1 81 ? 8.230 15.175 -11.096 1.00 86.50 81 LEU A C 1
ATOM 597 O O . LEU A 1 81 ? 8.011 15.647 -9.982 1.00 86.50 81 LEU A O 1
ATOM 601 N N . GLY A 1 82 ? 7.490 14.196 -11.619 1.00 84.56 82 GLY A N 1
ATOM 602 C CA . GLY A 1 82 ? 6.394 13.528 -10.925 1.00 84.56 82 GLY A CA 1
ATOM 603 C C . GLY A 1 82 ? 6.853 12.888 -9.618 1.00 84.56 82 GLY A C 1
ATOM 604 O O . GLY A 1 82 ? 6.314 13.223 -8.567 1.00 84.56 82 GLY A O 1
ATOM 605 N N . PHE A 1 83 ? 7.893 12.051 -9.647 1.00 83.00 83 PHE A N 1
ATOM 606 C CA . PHE A 1 83 ? 8.439 11.401 -8.447 1.00 83.00 83 PHE A CA 1
ATOM 607 C C . PHE A 1 83 ? 9.045 12.378 -7.430 1.00 83.00 83 PHE A C 1
ATOM 609 O O . PHE A 1 83 ? 9.082 12.064 -6.242 1.00 83.00 83 PHE A O 1
ATOM 616 N N . LEU A 1 84 ? 9.480 13.567 -7.857 1.00 84.56 84 LEU A N 1
ATOM 617 C CA . LEU A 1 84 ? 9.947 14.621 -6.952 1.00 84.56 84 LEU A CA 1
ATOM 618 C C . LEU A 1 84 ? 8.803 15.418 -6.318 1.00 84.56 84 LEU A C 1
ATOM 620 O O . LEU A 1 84 ? 8.916 15.798 -5.158 1.00 84.56 84 LEU A O 1
ATOM 624 N N . ILE A 1 85 ? 7.719 15.693 -7.048 1.00 85.88 85 ILE A N 1
ATOM 625 C CA . ILE A 1 85 ? 6.608 16.534 -6.567 1.00 85.88 85 ILE A CA 1
ATOM 626 C C . ILE A 1 85 ? 5.563 15.716 -5.802 1.00 85.88 85 ILE A C 1
ATOM 628 O O . ILE A 1 85 ? 5.070 16.156 -4.761 1.00 85.88 85 ILE A O 1
ATOM 632 N N . PHE A 1 86 ? 5.230 14.522 -6.295 1.00 84.94 86 PHE A N 1
ATOM 633 C CA . PHE A 1 86 ? 4.210 13.639 -5.726 1.00 84.94 86 PHE A CA 1
ATOM 634 C C . PHE A 1 86 ? 4.341 13.398 -4.209 1.00 84.94 86 PHE A C 1
ATOM 636 O O . PHE A 1 86 ? 3.326 13.473 -3.521 1.00 84.94 86 PHE A O 1
ATOM 643 N N . PRO A 1 87 ? 5.541 13.213 -3.627 1.00 81.31 87 PRO A N 1
ATOM 644 C CA . PRO A 1 87 ? 5.695 12.954 -2.192 1.00 81.31 87 PRO A CA 1
ATOM 645 C C . PRO A 1 87 ? 5.256 14.131 -1.320 1.00 81.31 87 PRO A C 1
ATOM 647 O O . PRO A 1 87 ? 4.735 13.942 -0.225 1.00 81.31 87 PRO A O 1
ATOM 650 N N . PHE A 1 88 ? 5.418 15.360 -1.805 1.00 82.56 88 PHE A N 1
ATOM 651 C CA . PHE A 1 88 ? 4.970 16.550 -1.083 1.00 82.56 88 PHE A CA 1
ATOM 652 C C . PHE A 1 88 ? 3.453 16.717 -1.138 1.00 82.56 88 PHE A C 1
ATOM 654 O O . PHE A 1 88 ? 2.859 17.257 -0.209 1.00 82.56 88 PHE A O 1
ATOM 661 N N . ILE A 1 89 ? 2.829 16.247 -2.218 1.00 82.62 89 ILE A N 1
ATOM 662 C CA . ILE A 1 89 ? 1.375 16.279 -2.396 1.00 82.62 89 ILE A CA 1
ATOM 663 C C . ILE A 1 89 ? 0.699 15.140 -1.625 1.00 82.62 89 ILE A C 1
ATOM 665 O O . ILE A 1 89 ? -0.394 15.320 -1.097 1.00 82.62 89 ILE A O 1
ATOM 669 N N . TRP A 1 90 ? 1.342 13.976 -1.578 1.00 82.81 90 TRP A N 1
ATOM 670 C CA . TRP A 1 90 ? 0.780 12.742 -1.044 1.00 82.81 90 TRP A CA 1
ATOM 671 C C . TRP A 1 90 ? 1.332 12.403 0.343 1.00 82.81 90 TRP A C 1
ATOM 673 O O . TRP A 1 90 ? 0.615 12.451 1.341 1.00 82.81 90 TRP A O 1
ATOM 683 N N . SER A 1 91 ? 2.634 12.119 0.410 1.00 81.44 91 SER A N 1
ATOM 684 C CA . SER A 1 91 ? 3.285 11.560 1.595 1.00 81.44 91 SER A CA 1
ATOM 685 C C . SER A 1 91 ? 3.346 12.540 2.765 1.00 81.44 91 SER A C 1
ATOM 687 O O . SER A 1 91 ? 3.197 12.120 3.906 1.00 81.44 91 SER A O 1
ATOM 689 N N . VAL A 1 92 ? 3.532 13.842 2.520 1.00 83.19 92 VAL A N 1
ATOM 690 C CA . VAL A 1 92 ? 3.568 14.838 3.607 1.00 83.19 92 VAL A CA 1
ATOM 691 C C . VAL A 1 92 ? 2.196 14.985 4.282 1.00 83.19 92 VAL A C 1
ATOM 693 O O . VAL A 1 92 ? 2.142 14.850 5.505 1.00 83.19 92 VAL A O 1
ATOM 696 N N . PRO A 1 93 ? 1.084 15.221 3.552 1.00 84.81 93 PRO A N 1
ATOM 697 C CA . PRO A 1 93 ? -0.248 15.212 4.150 1.00 84.81 93 PRO A CA 1
ATOM 698 C C . PRO A 1 93 ? -0.586 13.919 4.885 1.00 84.81 93 PRO A C 1
ATOM 700 O O . PRO A 1 93 ? -1.064 13.977 6.016 1.00 84.81 93 PRO A O 1
ATOM 703 N N . GLU A 1 94 ? -0.307 12.775 4.261 1.00 83.81 94 GLU A N 1
ATOM 704 C CA . GLU A 1 94 ? -0.514 11.455 4.854 1.00 83.81 94 GLU A CA 1
ATOM 705 C C . GLU A 1 94 ? 0.263 11.321 6.167 1.00 83.81 94 GLU A C 1
ATOM 707 O O . GLU A 1 94 ? -0.347 11.143 7.216 1.00 83.81 94 GLU A O 1
ATOM 712 N N . ALA A 1 95 ? 1.581 11.536 6.153 1.00 81.56 95 ALA A N 1
ATOM 713 C CA . ALA A 1 95 ? 2.427 11.409 7.337 1.00 81.56 95 ALA A CA 1
ATOM 714 C C . ALA A 1 95 ? 2.013 12.357 8.469 1.00 81.56 95 ALA A C 1
ATOM 716 O O . ALA A 1 95 ? 2.097 11.989 9.636 1.00 81.56 95 ALA A O 1
ATOM 717 N N . LEU A 1 96 ? 1.551 13.571 8.153 1.00 82.69 96 LEU A N 1
ATOM 718 C CA . LEU A 1 96 ? 1.053 14.523 9.148 1.00 82.69 96 LEU A CA 1
ATOM 719 C C . LEU A 1 96 ? -0.256 14.054 9.797 1.00 82.69 96 LEU A C 1
ATOM 721 O O . LEU A 1 96 ? -0.408 14.175 11.014 1.00 82.69 96 LEU A O 1
ATOM 725 N N . VAL A 1 97 ? -1.190 13.521 9.002 1.00 84.88 97 VAL A N 1
ATOM 726 C CA . VAL A 1 97 ? -2.452 12.952 9.502 1.00 84.88 97 VAL A CA 1
ATOM 727 C C . VAL A 1 97 ? -2.175 11.708 10.337 1.00 84.88 97 VAL A C 1
ATOM 729 O O . VAL A 1 97 ? -2.650 11.624 11.471 1.00 84.88 97 VAL A O 1
ATOM 732 N N . THR A 1 98 ? -1.351 10.793 9.826 1.00 81.00 98 THR A N 1
ATOM 733 C CA . THR A 1 98 ? -0.947 9.578 10.533 1.00 81.00 98 THR A CA 1
ATOM 734 C C . THR A 1 98 ? -0.210 9.920 11.817 1.00 81.00 98 THR A C 1
ATOM 736 O O . THR A 1 98 ? -0.597 9.406 12.849 1.00 81.00 98 THR A O 1
ATOM 739 N N . ALA A 1 99 ? 0.760 10.840 11.825 1.00 77.06 99 ALA A N 1
ATOM 740 C CA . ALA A 1 99 ? 1.494 11.206 13.041 1.00 77.06 99 ALA A CA 1
ATOM 741 C C . ALA A 1 99 ? 0.595 11.793 14.144 1.00 77.06 99 ALA A C 1
ATOM 743 O O . ALA A 1 99 ? 0.883 11.614 15.327 1.00 77.06 99 ALA A O 1
ATOM 744 N N . GLU A 1 100 ? -0.485 12.494 13.779 1.00 80.50 100 GLU A N 1
ATOM 745 C CA . GLU A 1 100 ? -1.478 13.001 14.739 1.00 80.50 100 GLU A CA 1
ATOM 746 C C . GLU A 1 100 ? -2.446 11.903 15.227 1.00 80.50 100 GLU A C 1
ATOM 748 O O . GLU A 1 100 ? -2.997 12.037 16.320 1.00 80.50 100 GLU A O 1
ATOM 753 N N . LEU A 1 101 ? -2.637 10.822 14.458 1.00 73.19 101 LEU A N 1
ATOM 754 C CA . LEU A 1 101 ? -3.486 9.668 14.803 1.00 73.19 101 LEU A CA 1
ATOM 755 C C . LEU A 1 101 ? -2.724 8.521 15.496 1.00 73.19 101 LEU A C 1
ATOM 757 O O . LEU A 1 101 ? -3.293 7.823 16.328 1.00 73.19 101 LEU A O 1
ATOM 761 N N . ALA A 1 102 ? -1.456 8.323 15.156 1.00 62.84 102 ALA A N 1
ATOM 762 C CA . ALA A 1 102 ? -0.588 7.232 15.571 1.00 62.84 102 ALA A CA 1
ATOM 763 C C . ALA A 1 102 ? 0.871 7.681 15.384 1.00 62.84 102 ALA A C 1
ATOM 765 O O . ALA A 1 102 ? 1.373 7.824 14.270 1.00 62.84 102 ALA A O 1
ATOM 766 N N . THR A 1 103 ? 1.578 7.949 16.477 1.00 53.00 103 THR A N 1
ATOM 767 C CA . THR A 1 103 ? 2.974 8.406 16.445 1.00 53.00 103 THR A CA 1
ATOM 768 C C . THR A 1 103 ? 3.885 7.387 15.741 1.00 53.00 103 THR A C 1
ATOM 770 O O . THR A 1 103 ? 4.256 6.405 16.379 1.00 53.00 103 THR A O 1
ATOM 773 N N . THR A 1 104 ? 4.272 7.593 14.467 1.00 48.00 104 THR A N 1
ATOM 774 C CA . THR A 1 104 ? 5.373 6.869 13.775 1.00 48.00 104 THR A CA 1
ATOM 775 C C . THR A 1 104 ? 5.954 7.625 12.548 1.00 48.00 104 THR A C 1
ATOM 777 O O . THR A 1 104 ? 5.283 8.420 11.901 1.00 48.00 104 THR A O 1
ATOM 780 N N . PHE A 1 105 ? 7.250 7.349 12.322 1.00 54.38 105 PHE A N 1
ATOM 781 C CA . PHE A 1 105 ? 8.327 7.822 11.423 1.00 54.38 105 PHE A CA 1
ATOM 782 C C . PHE A 1 105 ? 8.057 8.343 9.981 1.00 54.38 105 PHE A C 1
ATOM 784 O O . PHE A 1 105 ? 7.150 7.876 9.297 1.00 54.38 105 PHE A O 1
ATOM 791 N N . PRO A 1 106 ? 8.967 9.190 9.430 1.00 53.91 106 PRO A N 1
ATOM 792 C CA . PRO A 1 106 ? 8.954 9.641 8.032 1.00 53.91 106 PRO A CA 1
ATOM 793 C C . PRO A 1 106 ? 9.569 8.600 7.071 1.00 53.91 106 PRO A C 1
ATOM 795 O O . PRO A 1 106 ? 10.686 8.771 6.584 1.00 53.91 106 PRO A O 1
ATOM 798 N N . ALA A 1 107 ? 8.852 7.513 6.777 1.00 58.22 107 ALA A N 1
ATOM 799 C CA . ALA A 1 107 ? 9.310 6.499 5.814 1.00 58.22 107 ALA A CA 1
ATOM 800 C C . ALA A 1 107 ? 9.211 6.966 4.344 1.00 58.22 107 ALA A C 1
ATOM 802 O O . ALA A 1 107 ? 10.063 6.628 3.525 1.00 58.22 107 ALA A O 1
ATOM 803 N N . GLY A 1 108 ? 8.218 7.799 4.012 1.00 61.03 108 GLY A N 1
ATOM 804 C CA . GLY A 1 108 ? 7.920 8.152 2.619 1.00 61.03 108 GLY A CA 1
ATOM 805 C C . GLY A 1 108 ? 9.027 8.923 1.892 1.00 61.03 108 GLY A C 1
ATOM 806 O O . GLY A 1 108 ? 9.262 8.684 0.713 1.00 61.03 108 GLY A O 1
ATOM 807 N N . ILE A 1 109 ? 9.782 9.782 2.587 1.00 65.81 109 ILE A N 1
ATOM 808 C CA . ILE A 1 109 ? 10.889 10.543 1.972 1.00 65.81 109 ILE A CA 1
ATOM 809 C C . ILE A 1 109 ? 11.990 9.597 1.465 1.00 65.81 109 ILE A C 1
ATOM 811 O O . ILE A 1 109 ? 12.569 9.828 0.402 1.00 65.81 109 ILE A O 1
ATOM 815 N N . VAL A 1 110 ? 12.255 8.511 2.198 1.00 67.88 110 VAL A N 1
ATOM 816 C CA . VAL A 1 110 ? 13.267 7.511 1.826 1.00 67.88 110 VAL A CA 1
ATOM 817 C C . VAL A 1 110 ? 12.844 6.764 0.558 1.00 67.88 110 VAL A C 1
ATOM 819 O O . VAL A 1 110 ? 13.669 6.585 -0.338 1.00 67.88 110 VAL A O 1
ATOM 822 N N . THR A 1 111 ? 11.558 6.418 0.432 1.00 68.50 111 THR A N 1
ATOM 823 C CA . THR A 1 111 ? 10.997 5.764 -0.763 1.00 68.50 111 THR A CA 1
ATOM 824 C C . THR A 1 111 ? 11.128 6.632 -2.013 1.00 68.50 111 THR A C 1
ATOM 826 O O . THR A 1 111 ? 11.398 6.150 -3.102 1.00 68.50 111 THR A O 1
ATOM 829 N N . CYS A 1 112 ? 10.975 7.945 -1.908 1.00 69.75 112 CYS A N 1
ATOM 830 C CA . CYS A 1 112 ? 11.017 8.787 -3.106 1.00 69.75 112 CYS A CA 1
ATOM 831 C C . CYS A 1 112 ? 12.447 8.972 -3.619 1.00 69.75 112 CYS A C 1
ATOM 833 O O . CYS A 1 112 ? 12.688 8.951 -4.827 1.00 69.75 112 CYS A O 1
ATOM 835 N N . ILE A 1 113 ? 13.412 9.071 -2.702 1.00 71.81 113 ILE A N 1
ATOM 836 C CA . ILE A 1 113 ? 14.837 9.093 -3.046 1.00 71.81 113 ILE A CA 1
ATOM 837 C C . ILE A 1 113 ? 15.242 7.777 -3.726 1.00 71.81 113 ILE A C 1
ATOM 839 O O . ILE A 1 113 ? 15.985 7.815 -4.711 1.00 71.81 113 ILE A O 1
ATOM 843 N N . SER A 1 114 ? 14.722 6.633 -3.262 1.00 72.00 114 SER A N 1
ATOM 844 C CA . SER A 1 114 ? 15.010 5.336 -3.884 1.00 72.00 114 SER A CA 1
ATOM 845 C C . SER A 1 114 ? 14.429 5.183 -5.287 1.00 72.00 114 SER A C 1
ATOM 847 O O . SER A 1 114 ? 15.013 4.459 -6.084 1.00 72.00 114 SER A O 1
ATOM 849 N N . TYR A 1 115 ? 13.341 5.882 -5.626 1.00 76.38 115 TYR A N 1
ATOM 850 C CA . TYR A 1 115 ? 12.735 5.825 -6.964 1.00 76.38 115 TYR A CA 1
ATOM 851 C C . TYR A 1 115 ? 13.422 6.775 -7.955 1.00 76.38 115 TYR A C 1
ATOM 853 O O . TYR A 1 115 ? 13.612 6.436 -9.122 1.00 76.38 115 TYR A O 1
ATOM 861 N N . VAL A 1 116 ? 13.852 7.955 -7.500 1.00 78.19 116 VAL A N 1
ATOM 862 C CA . VAL A 1 116 ? 14.486 8.969 -8.363 1.00 78.19 116 VAL A CA 1
ATOM 863 C C . VAL A 1 116 ? 15.893 8.556 -8.809 1.00 78.19 116 VAL A C 1
ATOM 865 O O . VAL A 1 116 ? 16.289 8.842 -9.940 1.00 78.19 116 VAL A O 1
ATOM 868 N N . LEU A 1 117 ? 16.665 7.879 -7.954 1.00 76.94 117 LEU A N 1
ATOM 869 C CA . LEU A 1 117 ? 18.063 7.548 -8.254 1.00 76.94 117 LEU A CA 1
ATOM 870 C C . LEU A 1 117 ? 18.230 6.546 -9.415 1.00 76.94 117 LEU A C 1
ATOM 872 O O . LEU A 1 117 ? 19.029 6.836 -10.312 1.00 76.94 117 LEU A O 1
ATOM 876 N N . PRO A 1 118 ? 17.473 5.434 -9.484 1.00 73.31 118 PRO A N 1
ATOM 877 C CA . PRO A 1 118 ? 17.491 4.537 -10.635 1.00 73.31 118 PRO A CA 1
ATOM 878 C C . PRO A 1 118 ? 17.058 5.228 -11.923 1.00 73.31 118 PRO A C 1
ATOM 880 O O . PRO A 1 118 ? 17.739 5.089 -12.933 1.00 73.31 118 PRO A O 1
ATOM 883 N N . LEU A 1 119 ? 15.992 6.035 -11.868 1.00 75.06 119 LEU A N 1
ATOM 884 C CA . LEU A 1 119 ? 15.460 6.788 -13.007 1.00 75.06 119 LEU A CA 1
ATOM 885 C C . LEU A 1 119 ? 16.487 7.747 -13.610 1.00 75.06 119 LEU A C 1
ATOM 887 O O . LEU A 1 119 ? 16.671 7.785 -14.827 1.00 75.06 119 LEU A O 1
ATOM 891 N N . LEU A 1 120 ? 17.173 8.526 -12.772 1.00 77.38 120 LEU A N 1
ATOM 892 C CA . LEU A 1 120 ? 18.240 9.421 -13.225 1.00 77.38 120 LEU A CA 1
ATOM 893 C C . LEU A 1 120 ? 19.418 8.633 -13.798 1.00 77.38 120 LEU A C 1
ATOM 895 O O . LEU A 1 120 ? 19.970 9.006 -14.835 1.00 77.38 120 LEU A O 1
ATOM 899 N N . GLY A 1 121 ? 19.783 7.534 -13.138 1.00 72.44 121 GLY A N 1
ATOM 900 C CA . GLY A 1 121 ? 20.852 6.662 -13.592 1.00 72.44 121 GLY A CA 1
ATOM 901 C C . GLY A 1 121 ? 20.572 6.069 -14.971 1.00 72.44 121 GLY A C 1
ATOM 902 O O . GLY A 1 121 ? 21.442 6.139 -15.831 1.00 72.44 121 GLY A O 1
ATOM 903 N N . THR A 1 122 ? 19.380 5.517 -15.206 1.00 71.69 122 THR A N 1
ATOM 904 C CA . THR A 1 122 ? 19.041 4.818 -16.455 1.00 71.69 122 THR A CA 1
ATOM 905 C C . THR A 1 122 ? 18.679 5.742 -17.603 1.00 71.69 122 THR A C 1
ATOM 907 O O . THR A 1 122 ? 19.137 5.526 -18.722 1.00 71.69 122 THR A O 1
ATOM 910 N N . SER A 1 123 ? 17.921 6.805 -17.343 1.00 71.56 123 SER A N 1
ATOM 911 C CA . SER A 1 123 ? 17.575 7.798 -18.367 1.00 71.56 123 SER A CA 1
ATOM 912 C C . SER A 1 123 ? 18.793 8.574 -18.884 1.00 71.56 123 SER A C 1
ATOM 914 O O . SER A 1 123 ? 18.820 8.984 -20.042 1.00 71.56 123 SER A O 1
ATOM 916 N N . GLY A 1 124 ? 19.824 8.750 -18.050 1.00 71.19 124 GLY A N 1
ATOM 917 C CA . GLY A 1 124 ? 21.098 9.366 -18.435 1.00 71.19 124 GLY A CA 1
ATOM 918 C C . GLY A 1 124 ? 22.101 8.399 -19.076 1.00 71.19 124 GLY A C 1
ATOM 919 O O . GLY A 1 124 ? 23.081 8.843 -19.677 1.00 71.19 124 GLY A O 1
ATOM 920 N N . ALA A 1 125 ? 21.874 7.090 -18.936 1.00 68.88 125 ALA A N 1
ATOM 921 C CA . ALA A 1 125 ? 22.768 6.017 -19.366 1.00 68.88 125 ALA A CA 1
ATOM 922 C C . ALA A 1 125 ? 22.689 5.705 -20.862 1.00 68.88 125 ALA A C 1
ATOM 924 O O . ALA A 1 125 ? 23.707 5.464 -21.514 1.00 68.88 125 ALA A O 1
ATOM 925 N N . VAL A 1 126 ? 21.459 5.623 -21.365 1.00 69.81 126 VAL A N 1
ATOM 926 C CA . VAL A 1 126 ? 21.108 4.958 -22.622 1.00 69.81 126 VAL A CA 1
ATOM 927 C C . VAL A 1 126 ? 20.216 5.898 -23.442 1.00 69.81 126 VAL A C 1
ATOM 929 O O . VAL A 1 126 ? 19.445 6.662 -22.855 1.00 69.81 126 VAL A O 1
ATOM 932 N N . PRO A 1 127 ? 20.320 5.900 -24.787 1.00 69.75 127 PRO A N 1
ATOM 933 C CA . PRO A 1 127 ? 19.380 6.618 -25.642 1.00 69.75 127 PRO A CA 1
ATOM 934 C C . PRO A 1 127 ? 17.924 6.260 -25.316 1.00 69.75 127 PRO A C 1
ATOM 936 O O . PRO A 1 127 ? 17.597 5.110 -25.036 1.00 69.75 127 PRO A O 1
ATOM 939 N N . LEU A 1 128 ? 17.050 7.264 -25.329 1.00 72.94 128 LEU A N 1
ATOM 940 C CA . LEU A 1 128 ? 15.666 7.123 -24.891 1.00 72.94 128 LEU A CA 1
ATOM 941 C C . LEU A 1 128 ? 14.785 6.525 -25.988 1.00 72.94 128 LEU A C 1
ATOM 943 O O . LEU A 1 128 ? 14.269 7.248 -26.837 1.00 72.94 128 LEU A O 1
ATOM 947 N N . GLU A 1 129 ? 14.570 5.214 -25.924 1.00 76.75 129 GLU A N 1
ATOM 948 C CA . GLU A 1 129 ? 13.570 4.506 -26.727 1.00 76.75 129 GLU A CA 1
ATOM 949 C C . GLU A 1 129 ? 12.347 4.185 -25.871 1.00 76.75 129 GLU A C 1
ATOM 951 O O . GLU A 1 129 ? 12.278 3.190 -25.158 1.00 76.75 129 GLU A O 1
ATOM 956 N N . GLN A 1 130 ? 11.377 5.093 -25.898 1.00 72.00 130 GLN A N 1
ATOM 957 C CA . GLN A 1 130 ? 10.281 5.136 -24.933 1.00 72.00 130 GLN A CA 1
ATOM 958 C C . GLN A 1 130 ? 9.326 3.928 -25.005 1.00 72.00 130 GLN A C 1
ATOM 960 O O . GLN A 1 130 ? 8.691 3.591 -24.011 1.00 72.00 130 GLN A O 1
ATOM 965 N N . GLY A 1 131 ? 9.265 3.248 -26.154 1.00 71.62 131 GLY A N 1
ATOM 966 C CA . GLY A 1 131 ? 8.423 2.067 -26.366 1.00 71.62 131 GLY A CA 1
ATOM 967 C C . GLY A 1 131 ? 8.931 0.775 -25.715 1.00 71.62 131 GLY A C 1
ATOM 968 O O . GLY A 1 131 ? 8.160 -0.174 -25.615 1.00 71.62 131 GLY A O 1
ATOM 969 N N . GLU A 1 132 ? 10.188 0.727 -25.262 1.00 76.88 132 GLU A N 1
ATOM 970 C CA . GLU A 1 132 ? 10.771 -0.473 -24.637 1.00 76.88 132 GLU A CA 1
ATOM 971 C C . GLU A 1 132 ? 10.659 -0.486 -23.103 1.00 76.88 132 GLU A C 1
ATOM 973 O O . GLU A 1 132 ? 10.956 -1.496 -22.467 1.00 76.88 132 GLU A O 1
ATOM 978 N N . TRP A 1 133 ? 10.204 0.616 -22.496 1.00 77.88 133 TRP A N 1
ATOM 979 C CA . TRP A 1 133 ? 10.089 0.761 -21.043 1.00 77.88 133 TRP A CA 1
ATOM 980 C C . TRP A 1 133 ? 8.855 0.031 -20.505 1.00 77.88 133 TRP A C 1
ATOM 982 O O . TRP A 1 133 ? 7.812 0.626 -20.233 1.00 77.88 133 TRP A O 1
ATOM 992 N N . ILE A 1 134 ? 8.999 -1.281 -20.368 1.00 78.75 134 ILE A N 1
ATOM 993 C CA . ILE A 1 134 ? 8.037 -2.194 -19.746 1.00 78.75 134 ILE A CA 1
ATOM 994 C C . ILE A 1 134 ? 8.601 -2.764 -18.439 1.00 78.75 134 ILE A C 1
ATOM 996 O O . ILE A 1 134 ? 9.797 -2.648 -18.172 1.00 78.75 134 ILE A O 1
ATOM 1000 N N . ASP A 1 135 ? 7.748 -3.395 -17.631 1.00 76.12 135 ASP A N 1
ATOM 1001 C CA . ASP A 1 135 ? 8.152 -3.999 -16.357 1.00 76.12 135 ASP A CA 1
ATOM 1002 C C . ASP A 1 135 ? 9.339 -4.965 -16.544 1.00 76.12 135 ASP A C 1
ATOM 1004 O O . ASP A 1 135 ? 9.311 -5.861 -17.396 1.00 76.12 135 ASP A O 1
ATOM 1008 N N . GLY A 1 136 ? 10.400 -4.774 -15.753 1.00 78.50 136 GLY A N 1
ATOM 1009 C CA . GLY A 1 136 ? 11.625 -5.581 -15.822 1.00 78.50 136 GLY A CA 1
ATOM 1010 C C . GLY A 1 136 ? 12.661 -5.077 -16.833 1.00 78.50 136 GLY A C 1
ATOM 1011 O O . GLY A 1 136 ? 13.734 -5.673 -16.974 1.00 78.50 136 GLY A O 1
ATOM 1012 N N . TYR A 1 137 ? 12.401 -3.957 -17.516 1.00 81.94 137 TYR A N 1
ATOM 1013 C CA . TYR A 1 137 ? 13.347 -3.360 -18.460 1.00 81.94 137 TYR A CA 1
ATOM 1014 C C . TYR A 1 137 ? 14.648 -2.889 -17.785 1.00 81.94 137 TYR A C 1
ATOM 1016 O O . TYR A 1 137 ? 15.706 -2.921 -18.418 1.00 81.94 137 TYR A O 1
ATOM 1024 N N . PHE A 1 138 ? 14.634 -2.565 -16.485 1.00 81.25 138 PHE A N 1
ATOM 1025 C CA . PHE A 1 138 ? 15.852 -2.247 -15.724 1.00 81.25 138 PHE A CA 1
ATOM 1026 C C . PHE A 1 138 ? 16.916 -3.357 -15.779 1.00 81.25 138 PHE A C 1
ATOM 1028 O O . PHE A 1 138 ? 18.103 -3.058 -15.938 1.00 81.25 138 PHE A O 1
ATOM 1035 N N . ALA A 1 139 ? 16.518 -4.634 -15.756 1.00 81.75 139 ALA A N 1
ATOM 1036 C CA . ALA A 1 139 ? 17.447 -5.760 -15.891 1.00 81.75 139 ALA A CA 1
ATOM 1037 C C . ALA A 1 139 ? 18.078 -5.832 -17.295 1.00 81.75 139 ALA A C 1
ATOM 1039 O O . ALA A 1 139 ? 19.257 -6.172 -17.453 1.00 81.75 139 ALA A O 1
ATOM 1040 N N . ASN A 1 140 ? 17.324 -5.454 -18.331 1.00 82.00 140 ASN A N 1
ATOM 1041 C CA . ASN A 1 140 ? 17.841 -5.359 -19.697 1.00 82.00 140 ASN A CA 1
ATOM 1042 C C . ASN A 1 140 ? 18.798 -4.171 -19.850 1.00 82.00 140 ASN A C 1
ATOM 1044 O O . ASN A 1 140 ? 19.878 -4.334 -20.422 1.00 82.00 140 ASN A O 1
ATOM 1048 N N . LEU A 1 141 ? 18.474 -3.018 -19.260 1.00 80.88 141 LEU A N 1
ATOM 1049 C CA . LEU A 1 141 ? 19.373 -1.863 -19.203 1.00 80.88 141 LEU A CA 1
ATOM 1050 C C . LEU A 1 141 ? 20.683 -2.208 -18.489 1.00 80.88 141 LEU A C 1
ATOM 1052 O O . LEU A 1 141 ? 21.760 -1.878 -18.984 1.00 80.88 141 LEU A O 1
ATOM 1056 N N . ALA A 1 142 ? 20.627 -2.947 -17.382 1.00 79.19 142 ALA A N 1
ATOM 1057 C CA . ALA A 1 142 ? 21.819 -3.432 -16.689 1.00 79.19 142 ALA A CA 1
ATOM 1058 C C . ALA A 1 142 ? 22.718 -4.282 -17.605 1.00 79.19 142 ALA A C 1
ATOM 1060 O O . ALA A 1 142 ? 23.943 -4.121 -17.606 1.00 79.19 142 ALA A O 1
ATOM 1061 N N . SER A 1 143 ? 22.108 -5.128 -18.441 1.00 82.12 143 SER A N 1
ATOM 1062 C CA . SER A 1 143 ? 22.808 -5.914 -19.461 1.00 82.12 143 SER A CA 1
ATOM 1063 C C . SER A 1 143 ? 23.472 -5.041 -20.525 1.00 82.12 143 SER A C 1
ATOM 1065 O O . SER A 1 143 ? 24.616 -5.297 -20.897 1.00 82.12 143 SER A O 1
ATOM 1067 N N . MET A 1 144 ? 22.785 -4.000 -21.005 1.00 81.06 144 MET A N 1
ATOM 1068 C CA . MET A 1 144 ? 23.332 -3.064 -21.994 1.00 81.06 144 MET A CA 1
ATOM 1069 C C . MET A 1 144 ? 24.508 -2.255 -21.431 1.00 81.06 144 MET A C 1
ATOM 1071 O O . MET A 1 144 ? 25.464 -1.966 -22.149 1.00 81.06 144 MET A O 1
ATOM 1075 N N . ILE A 1 145 ? 24.458 -1.910 -20.141 1.00 78.25 145 ILE A N 1
ATOM 1076 C CA . ILE A 1 145 ? 25.454 -1.055 -19.484 1.00 78.25 145 ILE A CA 1
ATOM 1077 C C . ILE A 1 145 ? 26.699 -1.843 -19.053 1.00 78.25 145 ILE A C 1
ATOM 1079 O O . ILE A 1 145 ? 27.822 -1.373 -19.248 1.00 78.25 145 ILE A O 1
ATOM 1083 N N . ALA A 1 146 ? 26.521 -3.020 -18.445 1.00 78.62 146 ALA A N 1
ATOM 1084 C CA . ALA A 1 146 ? 27.601 -3.759 -17.778 1.00 78.62 146 ALA A CA 1
ATOM 1085 C C . ALA A 1 146 ? 27.710 -5.242 -18.183 1.00 78.62 146 ALA A C 1
ATOM 1087 O O . ALA A 1 146 ? 28.585 -5.951 -17.679 1.00 78.62 146 ALA A O 1
ATOM 1088 N N . GLY A 1 147 ? 26.866 -5.710 -19.105 1.00 81.25 147 GLY A N 1
ATOM 1089 C CA . GLY A 1 147 ? 26.855 -7.082 -19.614 1.00 81.25 147 GLY A CA 1
ATOM 1090 C C . GLY A 1 147 ? 25.975 -8.049 -18.815 1.00 81.25 147 GLY A C 1
ATOM 1091 O O . GLY A 1 147 ? 25.503 -7.753 -17.717 1.00 81.25 147 GLY A O 1
ATOM 1092 N N . ASN A 1 148 ? 25.789 -9.252 -19.368 1.00 86.50 148 ASN A N 1
ATOM 1093 C CA . ASN A 1 148 ? 24.833 -10.254 -18.873 1.00 86.50 148 ASN A CA 1
ATOM 1094 C C . ASN A 1 148 ? 25.075 -10.698 -17.419 1.00 86.50 148 ASN A C 1
ATOM 1096 O O . ASN A 1 148 ? 24.138 -11.121 -16.750 1.00 86.50 148 ASN A O 1
ATOM 1100 N N . TRP A 1 149 ? 26.311 -10.603 -16.912 1.00 85.94 149 TRP A N 1
ATOM 1101 C CA . TRP A 1 149 ? 26.614 -10.966 -15.522 1.00 85.94 149 TRP A CA 1
ATOM 1102 C C . TRP A 1 149 ? 25.808 -10.109 -14.534 1.00 85.94 149 TRP A C 1
ATOM 1104 O O . TRP A 1 149 ? 25.297 -10.631 -13.545 1.00 85.94 149 TRP A O 1
ATOM 1114 N N . LEU A 1 150 ? 25.660 -8.810 -14.830 1.00 82.81 150 LEU A N 1
ATOM 1115 C CA . LEU A 1 150 ? 24.950 -7.885 -13.961 1.00 82.81 150 LEU A CA 1
ATOM 1116 C C . LEU A 1 150 ? 23.444 -8.114 -14.032 1.00 82.81 150 LEU A C 1
ATOM 1118 O O . LEU A 1 150 ? 22.773 -8.042 -13.009 1.00 82.81 150 LEU A O 1
ATOM 1122 N N . LYS A 1 151 ? 22.933 -8.440 -15.224 1.00 85.06 151 LYS A N 1
ATOM 1123 C CA . LYS A 1 151 ? 21.533 -8.819 -15.417 1.00 85.06 151 LYS A CA 1
ATOM 1124 C C . LYS A 1 151 ? 21.146 -9.983 -14.504 1.00 85.06 151 LYS A C 1
ATOM 1126 O O . LYS A 1 151 ? 20.198 -9.846 -13.744 1.00 85.06 151 LYS A O 1
ATOM 1131 N N . TYR A 1 152 ? 21.915 -11.075 -14.501 1.00 85.69 152 TYR A N 1
ATOM 1132 C CA . TYR A 1 152 ? 21.605 -12.233 -13.652 1.00 85.69 152 TYR A CA 1
ATOM 1133 C C . TYR A 1 152 ? 21.674 -11.919 -12.154 1.00 85.69 152 TYR A C 1
ATOM 1135 O O . TYR A 1 152 ? 20.832 -12.386 -11.391 1.00 85.69 152 TYR A O 1
ATOM 1143 N N . TRP A 1 153 ? 22.649 -11.114 -11.720 1.00 84.94 153 TRP A N 1
ATOM 1144 C CA . TRP A 1 153 ? 22.727 -10.678 -10.321 1.00 84.94 153 TRP A CA 1
ATOM 1145 C C . TRP A 1 153 ? 21.554 -9.787 -9.915 1.00 84.94 153 TRP A C 1
ATOM 1147 O O . TRP A 1 153 ? 21.040 -9.923 -8.807 1.00 84.94 153 TRP A O 1
ATOM 1157 N N . MET A 1 154 ? 21.123 -8.899 -10.809 1.00 83.69 154 MET A N 1
ATOM 1158 C CA . MET A 1 154 ? 19.970 -8.033 -10.592 1.00 83.69 154 MET A CA 1
ATOM 1159 C C . MET A 1 154 ? 18.673 -8.842 -10.535 1.00 83.69 154 MET A C 1
ATOM 1161 O O . MET A 1 154 ? 17.925 -8.691 -9.579 1.00 83.69 154 MET A O 1
ATOM 1165 N N . GLU A 1 155 ? 18.444 -9.753 -11.484 1.00 84.94 155 GLU A N 1
ATOM 1166 C CA . GLU A 1 155 ? 17.275 -10.646 -11.490 1.00 84.94 155 GLU A CA 1
ATOM 1167 C C . GLU A 1 155 ? 17.211 -11.502 -10.216 1.00 84.94 155 GLU A C 1
ATOM 1169 O O . GLU A 1 155 ? 16.162 -11.576 -9.578 1.00 84.94 155 GLU A O 1
ATOM 1174 N N . LEU A 1 156 ? 18.337 -12.088 -9.789 1.00 87.50 156 LEU A N 1
ATOM 1175 C CA . LEU A 1 156 ? 18.410 -12.842 -8.534 1.00 87.50 156 LEU A CA 1
ATOM 1176 C C . LEU A 1 156 ? 18.088 -11.957 -7.322 1.00 87.50 156 LEU A C 1
ATOM 1178 O O . LEU A 1 156 ? 17.328 -12.362 -6.444 1.00 87.50 156 LEU A O 1
ATOM 1182 N N . GLY A 1 157 ? 18.659 -10.753 -7.276 1.00 85.50 157 GLY A N 1
ATOM 1183 C CA . GLY A 1 157 ? 18.413 -9.797 -6.204 1.00 85.50 157 GLY A CA 1
ATOM 1184 C C . GLY A 1 157 ? 16.946 -9.371 -6.126 1.00 85.50 157 GLY A C 1
ATOM 1185 O O . GLY A 1 157 ? 16.380 -9.377 -5.037 1.00 85.50 157 GLY A O 1
ATOM 1186 N N . ILE A 1 158 ? 16.312 -9.083 -7.267 1.00 83.62 158 ILE A N 1
ATOM 1187 C CA . ILE A 1 158 ? 14.885 -8.738 -7.350 1.00 83.62 158 ILE A CA 1
ATOM 1188 C C . ILE A 1 158 ? 14.028 -9.882 -6.798 1.00 83.62 158 ILE A C 1
ATOM 1190 O O . ILE A 1 158 ? 13.165 -9.642 -5.957 1.00 83.62 158 ILE A O 1
ATOM 1194 N N . VAL A 1 159 ? 14.292 -11.133 -7.194 1.00 86.81 159 VAL A N 1
ATOM 1195 C CA . VAL A 1 159 ? 13.537 -12.297 -6.691 1.00 86.81 159 VAL A CA 1
ATOM 1196 C C . VAL A 1 159 ? 13.666 -12.433 -5.173 1.00 86.81 159 VAL A C 1
ATOM 1198 O O . VAL A 1 159 ? 12.657 -12.581 -4.484 1.00 86.81 159 VAL A O 1
ATOM 1201 N N . LEU A 1 160 ? 14.886 -12.343 -4.632 1.00 88.56 160 LEU A N 1
ATOM 1202 C CA . LEU A 1 160 ? 15.116 -12.416 -3.184 1.00 88.56 160 LEU A CA 1
ATOM 1203 C C . LEU A 1 160 ? 14.427 -11.267 -2.431 1.00 88.56 160 LEU A C 1
ATOM 1205 O O . LEU A 1 160 ? 13.871 -11.480 -1.354 1.00 88.56 160 LEU A O 1
ATOM 1209 N N . SER A 1 161 ? 14.415 -10.070 -3.015 1.00 86.75 161 SER A N 1
ATOM 1210 C CA . SER A 1 161 ? 13.738 -8.894 -2.466 1.00 86.75 161 SER A CA 1
ATOM 1211 C C . SER A 1 161 ? 12.227 -9.064 -2.395 1.00 86.75 161 SER A C 1
ATOM 1213 O O . SER A 1 161 ? 11.617 -8.785 -1.366 1.00 86.75 161 SER A O 1
ATOM 1215 N N . VAL A 1 162 ? 11.618 -9.578 -3.468 1.00 85.25 162 VAL A N 1
ATOM 1216 C CA . VAL A 1 162 ? 10.173 -9.833 -3.534 1.00 85.25 162 VAL A CA 1
ATOM 1217 C C . VAL A 1 162 ? 9.753 -10.867 -2.497 1.00 85.25 162 VAL A C 1
ATOM 1219 O O . VAL A 1 162 ? 8.721 -10.687 -1.853 1.00 85.25 162 VAL A O 1
ATOM 1222 N N . ILE A 1 163 ? 10.561 -11.911 -2.288 1.00 88.94 163 ILE A N 1
ATOM 1223 C CA . ILE A 1 163 ? 10.325 -12.895 -1.222 1.00 88.94 163 ILE A CA 1
ATOM 1224 C C . ILE A 1 163 ? 10.351 -12.203 0.145 1.00 88.94 163 ILE A C 1
ATOM 1226 O O . ILE A 1 163 ? 9.401 -12.344 0.914 1.00 88.94 163 ILE A O 1
ATOM 1230 N N . GLY A 1 164 ? 11.383 -11.400 0.423 1.00 88.94 164 GLY A N 1
ATOM 1231 C CA . GLY A 1 164 ? 11.488 -10.662 1.684 1.00 88.94 164 GLY A CA 1
ATOM 1232 C C . GLY A 1 164 ? 10.326 -9.687 1.912 1.00 88.94 164 GLY A C 1
ATOM 1233 O O . GLY A 1 164 ? 9.783 -9.616 3.015 1.00 88.94 164 GLY A O 1
ATOM 1234 N N . LEU A 1 165 ? 9.893 -8.972 0.869 1.00 86.44 165 LEU A N 1
ATOM 1235 C CA . LEU A 1 165 ? 8.753 -8.057 0.934 1.00 86.44 165 LEU A CA 1
ATOM 1236 C C . LEU A 1 165 ? 7.441 -8.806 1.196 1.00 86.44 165 LEU A C 1
ATOM 1238 O O . LEU A 1 165 ? 6.630 -8.361 2.010 1.00 86.44 165 LEU A O 1
ATOM 1242 N N . TYR A 1 166 ? 7.244 -9.955 0.545 1.00 88.81 166 TYR A N 1
ATOM 1243 C CA . TYR A 1 166 ? 6.075 -10.801 0.768 1.00 88.81 166 TYR A CA 1
ATOM 1244 C C . TYR A 1 166 ? 6.020 -11.323 2.207 1.00 88.81 166 TYR A C 1
ATOM 1246 O O . TYR A 1 166 ? 4.979 -11.213 2.852 1.00 88.81 166 TYR A O 1
ATOM 1254 N N . GLU A 1 167 ? 7.134 -11.829 2.744 1.00 90.50 167 GLU A N 1
ATOM 1255 C CA . GLU A 1 167 ? 7.209 -12.308 4.131 1.00 90.50 167 GLU A CA 1
ATOM 1256 C C . GLU A 1 167 ? 6.938 -11.190 5.147 1.00 90.50 167 GLU A C 1
ATOM 1258 O O . GLU A 1 167 ? 6.148 -11.374 6.079 1.00 90.50 167 GLU A O 1
ATOM 1263 N N . ALA A 1 168 ? 7.534 -10.010 4.949 1.00 89.69 168 ALA A N 1
ATOM 1264 C CA . ALA A 1 168 ? 7.314 -8.854 5.813 1.00 89.69 168 ALA A CA 1
ATOM 1265 C C . ALA A 1 168 ? 5.841 -8.409 5.806 1.00 89.69 168 ALA A C 1
ATOM 1267 O O . ALA A 1 168 ? 5.253 -8.165 6.865 1.00 89.69 168 ALA A O 1
ATOM 1268 N N . GLN A 1 169 ? 5.222 -8.352 4.625 1.00 89.56 169 GLN A N 1
ATOM 1269 C CA . GLN A 1 169 ? 3.825 -7.950 4.487 1.00 89.56 169 GLN A CA 1
ATOM 1270 C C . GLN A 1 169 ? 2.867 -8.996 5.060 1.00 89.56 169 GLN A C 1
ATOM 1272 O O . GLN A 1 169 ? 1.906 -8.640 5.745 1.00 89.56 169 GLN A O 1
ATOM 1277 N N . LEU A 1 170 ? 3.141 -10.281 4.828 1.00 91.25 170 LEU A N 1
ATOM 1278 C CA . LEU A 1 170 ? 2.350 -11.375 5.379 1.00 91.25 170 LEU A CA 1
ATOM 1279 C C . LEU A 1 170 ? 2.380 -11.360 6.912 1.00 91.25 170 LEU A C 1
ATOM 1281 O O . LEU A 1 170 ? 1.333 -11.499 7.545 1.00 91.25 170 LEU A O 1
ATOM 1285 N N . SER A 1 171 ? 3.556 -11.123 7.501 1.00 91.12 171 SER A N 1
ATOM 1286 C CA . SER A 1 171 ? 3.711 -10.949 8.948 1.00 91.12 171 SER A CA 1
ATOM 1287 C C . SER A 1 171 ? 2.874 -9.774 9.463 1.00 91.12 171 SER A C 1
ATOM 1289 O O . SER A 1 171 ? 2.085 -9.939 10.393 1.00 91.12 171 SER A O 1
ATOM 1291 N N . SER A 1 172 ? 2.955 -8.609 8.811 1.00 91.06 172 SER A N 1
ATOM 1292 C CA . SER A 1 172 ? 2.157 -7.430 9.177 1.00 91.06 172 SER A CA 1
ATOM 1293 C C . SER A 1 172 ? 0.651 -7.724 9.175 1.00 91.06 172 SER A C 1
ATOM 1295 O O . SER A 1 172 ? -0.030 -7.482 10.173 1.00 91.06 172 SER A O 1
ATOM 1297 N N . CYS A 1 173 ? 0.129 -8.337 8.107 1.00 92.31 173 CYS A N 1
ATOM 1298 C CA . CYS A 1 173 ? -1.285 -8.711 8.018 1.00 92.31 173 CYS A CA 1
ATOM 1299 C C . CYS A 1 173 ? -1.699 -9.706 9.114 1.00 92.31 173 CYS A C 1
ATOM 1301 O O . CYS A 1 173 ? -2.787 -9.582 9.681 1.00 92.31 173 CYS A O 1
ATOM 1303 N N . ALA A 1 174 ? -0.832 -10.663 9.451 1.00 93.00 174 ALA A N 1
ATOM 1304 C CA . ALA A 1 174 ? -1.110 -11.629 10.507 1.00 93.00 174 ALA A CA 1
ATOM 1305 C C . ALA A 1 174 ? -1.257 -10.967 11.880 1.00 93.00 174 ALA A C 1
ATOM 1307 O O . ALA A 1 174 ? -2.195 -11.279 12.621 1.00 93.00 174 ALA A O 1
ATOM 1308 N N . TYR A 1 175 ? -0.380 -10.015 12.199 1.00 92.00 175 TYR A N 1
ATOM 1309 C CA . TYR A 1 175 ? -0.449 -9.268 13.454 1.00 92.00 175 TYR A CA 1
ATOM 1310 C C . TYR A 1 175 ? -1.576 -8.228 13.479 1.00 92.00 175 TYR A C 1
ATOM 1312 O O . TYR A 1 175 ? -2.126 -7.980 14.547 1.00 92.00 175 TYR A O 1
ATOM 1320 N N . GLN A 1 176 ? -1.996 -7.679 12.336 1.00 92.00 176 GLN A N 1
ATOM 1321 C CA . GLN A 1 176 ? -3.203 -6.842 12.264 1.00 92.00 176 GLN A CA 1
ATOM 1322 C C . GLN A 1 176 ? -4.465 -7.639 12.620 1.00 92.00 176 GLN A C 1
ATOM 1324 O O . GLN A 1 176 ? -5.294 -7.169 13.399 1.00 92.00 176 GLN A O 1
ATOM 1329 N N . ILE A 1 177 ? -4.601 -8.865 12.099 1.00 92.06 177 ILE A N 1
ATOM 1330 C CA . ILE A 1 177 ? -5.721 -9.759 12.437 1.00 92.06 177 ILE A CA 1
ATOM 1331 C C . ILE A 1 177 ? -5.695 -10.134 13.920 1.00 92.06 177 ILE A C 1
ATOM 1333 O O . ILE A 1 177 ? -6.730 -10.087 14.586 1.00 92.06 177 ILE A O 1
ATOM 1337 N N . LEU A 1 178 ? -4.514 -10.463 14.444 1.00 91.75 178 LEU A N 1
ATOM 1338 C CA . LEU A 1 178 ? -4.333 -10.741 15.865 1.00 91.75 178 LEU A CA 1
ATOM 1339 C C . LEU A 1 178 ? -4.722 -9.537 16.733 1.00 91.75 178 LEU A C 1
ATOM 1341 O O . LEU A 1 178 ? -5.491 -9.704 17.673 1.00 91.75 178 LEU A O 1
ATOM 1345 N N . GLY A 1 179 ? -4.267 -8.331 16.387 1.00 89.81 179 GLY A N 1
ATOM 1346 C CA . GLY A 1 179 ? -4.611 -7.106 17.109 1.00 89.81 179 GLY A CA 1
ATOM 1347 C C . GLY A 1 179 ? -6.116 -6.830 17.114 1.00 89.81 179 GLY A C 1
ATOM 1348 O O . GLY A 1 179 ? -6.666 -6.426 18.133 1.00 89.81 179 GLY A O 1
ATOM 1349 N N . MET A 1 180 ? -6.825 -7.122 16.016 1.00 90.19 180 MET A N 1
ATOM 1350 C CA . MET A 1 180 ? -8.293 -7.045 15.987 1.00 90.19 180 MET A CA 1
ATOM 1351 C C . MET A 1 180 ? -8.958 -8.054 16.938 1.00 90.19 180 MET A C 1
ATOM 1353 O O . MET A 1 180 ? -9.975 -7.734 17.554 1.00 90.19 180 MET A O 1
ATOM 1357 N N . ALA A 1 181 ? -8.402 -9.258 17.081 1.00 89.88 181 ALA A N 1
ATOM 1358 C CA . ALA A 1 181 ? -8.892 -10.238 18.050 1.00 89.88 181 ALA A CA 1
ATOM 1359 C C . ALA A 1 181 ? -8.605 -9.807 19.499 1.00 89.88 181 ALA A C 1
ATOM 1361 O O . ALA A 1 181 ? -9.494 -9.899 20.342 1.00 89.88 181 ALA A O 1
ATOM 1362 N N . GLU A 1 182 ? -7.413 -9.270 19.773 1.00 88.50 182 GLU A N 1
ATOM 1363 C CA . GLU A 1 182 ? -7.022 -8.746 21.093 1.00 88.50 182 GLU A CA 1
ATOM 1364 C C . GLU A 1 182 ? -7.873 -7.525 21.506 1.00 88.50 182 GLU A C 1
ATOM 1366 O O . GLU A 1 182 ? -8.222 -7.383 22.674 1.00 88.50 182 GLU A O 1
ATOM 1371 N N . MET A 1 183 ? -8.300 -6.689 20.550 1.00 85.50 183 MET A N 1
ATOM 1372 C CA . MET A 1 183 ? -9.247 -5.581 20.774 1.00 85.50 183 MET A CA 1
ATOM 1373 C C . MET A 1 183 ? -10.722 -6.024 20.880 1.00 85.50 183 MET A C 1
ATOM 1375 O O . MET A 1 183 ? -11.617 -5.182 20.963 1.00 85.50 183 MET A O 1
ATOM 1379 N N . GLY A 1 184 ? -11.020 -7.327 20.823 1.00 85.06 184 GLY A N 1
ATOM 1380 C CA . GLY A 1 184 ? -12.390 -7.843 20.915 1.00 85.06 184 GLY A CA 1
ATOM 1381 C C . GLY A 1 184 ? -13.295 -7.477 19.726 1.00 85.06 184 GLY A C 1
ATOM 1382 O O . GLY A 1 184 ? -14.526 -7.497 19.865 1.00 85.06 184 GLY A O 1
ATOM 1383 N N . LEU A 1 185 ? -12.703 -7.129 18.573 1.00 86.44 185 LEU A N 1
ATOM 1384 C CA . LEU A 1 185 ? -13.396 -6.933 17.288 1.00 86.44 185 LEU A CA 1
ATOM 1385 C C . LEU A 1 185 ? -13.620 -8.268 16.560 1.00 86.44 185 LEU A C 1
ATOM 1387 O O . LEU A 1 185 ? -14.564 -8.405 15.784 1.00 86.44 185 LEU A O 1
ATOM 1391 N N . LEU A 1 186 ? -12.752 -9.251 16.808 1.00 89.88 186 LEU A N 1
ATOM 1392 C CA . LEU A 1 186 ? -12.835 -10.611 16.276 1.00 89.88 186 LEU A CA 1
ATOM 1393 C C . LEU A 1 186 ? -12.928 -11.637 17.418 1.00 89.88 186 LEU A C 1
ATOM 1395 O O . LEU A 1 186 ? -12.461 -11.361 18.525 1.00 89.88 186 LEU A O 1
ATOM 1399 N N . PRO A 1 187 ? -13.517 -12.824 17.176 1.00 88.44 187 PRO A N 1
ATOM 1400 C CA . PRO A 1 187 ? -13.633 -13.860 18.194 1.00 88.44 187 PRO A CA 1
ATOM 1401 C C . PRO A 1 187 ? -12.258 -14.408 18.594 1.00 88.44 187 PRO A C 1
ATOM 1403 O O . PRO A 1 187 ? -11.344 -14.513 17.771 1.00 88.44 187 PRO A O 1
ATOM 1406 N N . ARG A 1 188 ? -12.133 -14.832 19.853 1.00 86.06 188 ARG A N 1
ATOM 1407 C CA . ARG A 1 188 ? -10.873 -15.244 20.495 1.00 86.06 188 ARG A CA 1
ATOM 1408 C C . ARG A 1 188 ? -10.151 -16.377 19.766 1.00 86.06 188 ARG A C 1
ATOM 1410 O O . ARG A 1 188 ? -8.927 -16.427 19.756 1.00 86.06 188 ARG A O 1
ATOM 1417 N N . VAL A 1 189 ? -10.903 -17.241 19.080 1.00 87.12 189 VAL A N 1
ATOM 1418 C CA . VAL A 1 189 ? -10.367 -18.314 18.223 1.00 87.12 189 VAL A CA 1
ATOM 1419 C C . VAL A 1 189 ? -9.450 -17.806 17.104 1.00 87.12 189 VAL A C 1
ATOM 1421 O O . VAL A 1 189 ? -8.528 -18.516 16.712 1.00 87.12 189 VAL A O 1
ATOM 1424 N N . ILE A 1 190 ? -9.653 -16.580 16.609 1.00 89.25 190 ILE A N 1
ATOM 1425 C CA . ILE A 1 190 ? -8.797 -15.969 15.580 1.00 89.25 190 ILE A CA 1
ATOM 1426 C C . ILE A 1 190 ? -7.480 -15.457 16.185 1.00 89.25 190 ILE A C 1
ATOM 1428 O O . ILE A 1 190 ? -6.455 -15.440 15.506 1.00 89.25 190 ILE A O 1
ATOM 1432 N N . GLY A 1 191 ? -7.486 -15.097 17.470 1.00 86.94 191 GLY A N 1
ATOM 1433 C CA . GLY A 1 191 ? -6.307 -14.640 18.208 1.00 86.94 191 GLY A CA 1
ATOM 1434 C C . GLY A 1 191 ? -5.419 -15.762 18.757 1.00 86.94 191 GLY A C 1
ATOM 1435 O O . GLY A 1 191 ? -4.461 -15.484 19.476 1.00 86.94 191 GLY A O 1
ATOM 1436 N N . VAL A 1 192 ? -5.716 -17.031 18.452 1.00 88.00 192 VAL A N 1
ATOM 1437 C CA . VAL A 1 192 ? -4.952 -18.174 18.973 1.00 88.00 192 VAL A CA 1
ATOM 1438 C C . VAL A 1 192 ? -3.540 -18.190 18.392 1.00 88.00 192 VAL A C 1
ATOM 1440 O O . VAL A 1 192 ? -3.332 -18.168 17.174 1.00 88.00 192 VAL A O 1
ATOM 1443 N N . ARG A 1 193 ? -2.555 -18.288 19.286 1.00 91.06 193 ARG A N 1
ATOM 1444 C CA . ARG A 1 193 ? -1.139 -18.418 18.942 1.00 91.06 193 ARG A CA 1
ATOM 1445 C C . ARG A 1 193 ? -0.717 -19.887 18.954 1.00 91.06 193 ARG A C 1
ATOM 1447 O O . ARG A 1 193 ? -1.251 -20.689 19.711 1.00 91.06 193 ARG A O 1
ATOM 1454 N N . SER A 1 194 ? 0.222 -20.247 18.084 1.00 89.81 194 SER A N 1
ATOM 1455 C CA . SER A 1 194 ? 0.816 -21.587 18.043 1.00 89.81 194 SER A CA 1
ATOM 1456 C C . SER A 1 194 ? 1.715 -21.817 19.258 1.00 89.81 194 SER A C 1
ATOM 1458 O O . SER A 1 194 ? 2.578 -20.991 19.535 1.00 89.81 194 SER A O 1
ATOM 1460 N N . GLU A 1 195 ? 1.572 -22.960 19.931 1.00 86.00 195 GLU A N 1
ATOM 1461 C CA . GLU A 1 195 ? 2.355 -23.327 21.126 1.00 86.00 195 GLU A CA 1
ATOM 1462 C C . GLU A 1 195 ? 3.866 -23.413 20.863 1.00 86.00 195 GLU A C 1
ATOM 1464 O O . GLU A 1 195 ? 4.679 -23.142 21.742 1.00 86.00 195 GLU A O 1
ATOM 1469 N N . TRP A 1 196 ? 4.267 -23.781 19.642 1.00 89.44 196 TRP A N 1
ATOM 1470 C CA . TRP A 1 196 ? 5.680 -24.019 19.343 1.00 89.44 196 TRP A CA 1
ATOM 1471 C C . TRP A 1 196 ? 6.456 -22.732 19.032 1.00 89.44 196 TRP A C 1
ATOM 1473 O O . TRP A 1 196 ? 7.585 -22.566 19.486 1.00 89.44 196 TRP A O 1
ATOM 1483 N N . PHE A 1 197 ? 5.848 -21.812 18.277 1.00 85.81 197 PHE A N 1
ATOM 1484 C CA . PHE A 1 197 ? 6.507 -20.588 17.797 1.00 85.81 197 PHE A CA 1
ATOM 1485 C C . PHE A 1 197 ? 5.921 -19.294 18.370 1.00 85.81 197 PHE A C 1
ATOM 1487 O O . PHE A 1 197 ? 6.450 -18.218 18.107 1.00 85.81 197 PHE A O 1
ATOM 1494 N N . ASN A 1 198 ? 4.825 -19.375 19.127 1.00 88.12 198 ASN A N 1
ATOM 1495 C CA . ASN A 1 198 ? 4.069 -18.231 19.639 1.00 88.12 198 ASN A CA 1
ATOM 1496 C C . ASN A 1 198 ? 3.588 -17.256 18.540 1.00 88.12 198 ASN A C 1
ATOM 1498 O O . ASN A 1 198 ? 3.493 -16.044 18.748 1.00 88.12 198 ASN A O 1
ATOM 1502 N N . THR A 1 199 ? 3.285 -17.788 17.351 1.00 90.88 199 THR A N 1
ATOM 1503 C CA . THR A 1 199 ? 2.838 -17.025 16.175 1.00 90.88 199 THR A CA 1
ATOM 1504 C C . THR A 1 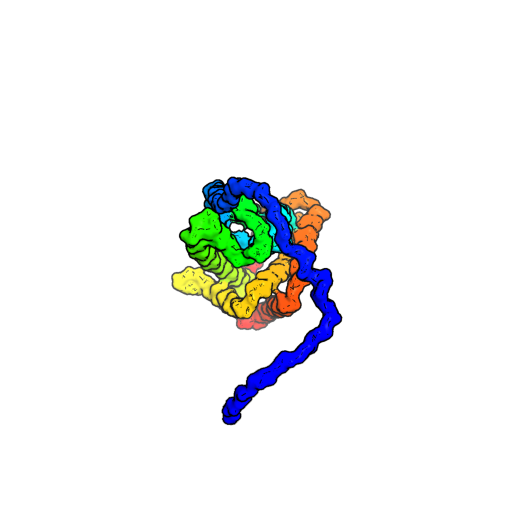199 ? 1.329 -17.163 15.935 1.00 90.88 199 THR A C 1
ATOM 1506 O O . THR A 1 199 ? 0.769 -18.237 16.177 1.00 90.88 199 THR A O 1
ATOM 1509 N N . PRO A 1 200 ? 0.643 -16.113 15.442 1.00 93.50 200 PRO A N 1
ATOM 1510 C CA . PRO A 1 200 ? -0.789 -16.167 15.137 1.00 93.50 200 PRO A CA 1
ATOM 1511 C C . PRO A 1 200 ? -1.054 -16.969 13.855 1.00 93.50 200 PRO A C 1
ATOM 1513 O O . PRO A 1 200 ? -1.048 -16.430 12.749 1.00 93.50 200 PRO A O 1
ATOM 1516 N N . TRP A 1 201 ? -1.299 -18.274 13.979 1.00 92.44 201 TRP A N 1
ATOM 1517 C CA . TRP A 1 201 ? -1.420 -19.159 12.813 1.00 92.44 201 TRP A CA 1
ATOM 1518 C C . TRP A 1 201 ? -2.663 -18.860 11.959 1.00 92.44 201 TRP A C 1
ATOM 1520 O O . TRP A 1 201 ? -2.576 -18.925 10.735 1.00 92.44 201 TRP A O 1
ATOM 1530 N N . VAL A 1 202 ? -3.792 -18.467 12.569 1.00 91.88 202 VAL A N 1
ATOM 1531 C CA . VAL A 1 202 ? -5.000 -18.039 11.830 1.00 91.88 202 VAL A CA 1
ATOM 1532 C C . VAL A 1 202 ? -4.728 -16.740 11.075 1.00 91.88 202 VAL A C 1
ATOM 1534 O O . VAL A 1 202 ? -5.099 -16.609 9.908 1.00 91.88 202 VAL A O 1
ATOM 1537 N N . GLY A 1 203 ? -4.013 -15.812 11.719 1.00 91.38 203 GLY A N 1
ATOM 1538 C CA . GLY A 1 203 ? -3.552 -14.568 11.109 1.00 91.38 203 GLY A CA 1
ATOM 1539 C C . GLY A 1 203 ? -2.615 -14.793 9.921 1.00 91.38 203 GLY A C 1
ATOM 1540 O O . GLY A 1 203 ? -2.594 -13.968 9.024 1.00 91.38 203 GLY A O 1
ATOM 1541 N N . ILE A 1 204 ? -1.886 -15.910 9.859 1.00 93.25 204 ILE A N 1
ATOM 1542 C CA . ILE A 1 204 ? -1.058 -16.278 8.697 1.00 93.25 204 ILE A CA 1
ATOM 1543 C C . ILE A 1 204 ? -1.897 -17.001 7.633 1.00 93.25 204 ILE A C 1
ATOM 1545 O O . ILE A 1 204 ? -1.785 -16.720 6.438 1.00 93.25 204 ILE A O 1
ATOM 1549 N N . LEU A 1 205 ? -2.763 -17.927 8.051 1.00 93.88 205 LEU A N 1
ATOM 1550 C CA . LEU A 1 205 ? -3.567 -18.752 7.150 1.00 93.88 205 LEU A CA 1
ATOM 1551 C C . LEU A 1 205 ? -4.569 -17.920 6.337 1.00 93.88 205 LEU A C 1
ATOM 1553 O O . LEU A 1 205 ? -4.737 -18.142 5.142 1.00 93.88 205 LEU A O 1
ATOM 1557 N N . VAL A 1 206 ? -5.239 -16.949 6.960 1.00 92.19 206 VAL A N 1
ATOM 1558 C CA . VAL A 1 206 ? -6.274 -16.160 6.275 1.00 92.19 206 VAL A CA 1
ATOM 1559 C C . VAL A 1 206 ? -5.685 -15.307 5.136 1.00 92.19 206 VAL A C 1
ATOM 1561 O O . VAL A 1 206 ? -6.145 -15.460 4.003 1.00 92.19 206 VAL A O 1
ATOM 1564 N N . PRO A 1 207 ? -4.649 -14.470 5.346 1.00 92.62 207 PRO A N 1
ATOM 1565 C CA . PRO A 1 207 ? -4.029 -13.705 4.266 1.00 92.62 207 PRO A CA 1
ATOM 1566 C C . PRO A 1 207 ? -3.352 -14.580 3.208 1.00 92.62 207 PRO A C 1
ATOM 1568 O O . PRO A 1 207 ? -3.393 -14.221 2.034 1.00 92.62 207 PRO A O 1
ATOM 1571 N N . THR A 1 208 ? -2.774 -15.735 3.569 1.00 92.75 208 THR A N 1
ATOM 1572 C CA . THR A 1 208 ? -2.202 -16.662 2.569 1.00 92.75 208 THR A CA 1
ATOM 1573 C C . THR A 1 208 ? -3.272 -17.260 1.659 1.00 92.75 208 THR A C 1
ATOM 1575 O O . THR A 1 208 ? -3.077 -17.312 0.444 1.00 92.75 208 THR A O 1
ATOM 1578 N N . LEU A 1 209 ? -4.433 -17.643 2.200 1.00 93.06 209 LEU A N 1
ATOM 1579 C CA . LEU A 1 209 ? -5.569 -18.101 1.392 1.00 93.06 209 LEU A CA 1
ATOM 1580 C C . LEU A 1 209 ? -6.109 -16.989 0.488 1.00 93.06 209 LEU A C 1
ATOM 1582 O O . LEU A 1 209 ? -6.379 -17.234 -0.687 1.00 93.06 209 LEU A O 1
ATOM 1586 N N . VAL A 1 210 ? -6.225 -15.762 1.004 1.00 90.19 210 VAL A N 1
ATOM 1587 C CA . VAL A 1 210 ? -6.634 -14.604 0.195 1.00 90.19 210 VAL A CA 1
ATOM 1588 C C . VAL A 1 210 ? -5.626 -14.346 -0.925 1.00 90.19 210 VAL A C 1
ATOM 1590 O O . VAL A 1 210 ? -6.036 -14.180 -2.071 1.00 90.19 210 VAL A O 1
ATOM 1593 N N . ALA A 1 211 ? -4.323 -14.383 -0.640 1.00 89.81 211 ALA A N 1
ATOM 1594 C CA . ALA A 1 211 ? -3.277 -14.220 -1.649 1.00 89.81 211 ALA A CA 1
ATOM 1595 C C . ALA A 1 211 ? -3.365 -15.296 -2.745 1.00 89.81 211 ALA A C 1
ATOM 1597 O O . ALA A 1 211 ? -3.262 -14.974 -3.927 1.00 89.81 211 ALA A O 1
ATOM 1598 N N . LEU A 1 212 ? -3.635 -16.553 -2.375 1.00 91.06 212 LEU A N 1
ATOM 1599 C CA . LEU A 1 212 ? -3.843 -17.646 -3.328 1.00 91.06 212 LEU A CA 1
ATOM 1600 C C . LEU A 1 212 ? -5.066 -17.397 -4.227 1.00 91.06 212 LEU A C 1
ATOM 1602 O O . LEU A 1 212 ? -4.984 -17.577 -5.438 1.00 91.06 212 LEU A O 1
ATOM 1606 N N . VAL A 1 213 ? -6.190 -16.946 -3.665 1.00 88.38 213 VAL A N 1
ATOM 1607 C CA . VAL A 1 213 ? -7.399 -16.619 -4.445 1.00 88.38 213 VAL A CA 1
ATOM 1608 C C . VAL A 1 213 ? -7.153 -15.432 -5.379 1.00 88.38 213 VAL A C 1
ATOM 1610 O O . VAL A 1 213 ? -7.542 -15.467 -6.545 1.00 88.38 213 VAL A O 1
ATOM 1613 N N . VAL A 1 214 ? -6.475 -14.392 -4.896 1.00 86.44 214 VAL A N 1
ATOM 1614 C CA . VAL A 1 214 ? -6.166 -13.192 -5.686 1.00 86.44 214 VAL A CA 1
ATOM 1615 C C . VAL A 1 214 ? -5.129 -13.486 -6.777 1.00 86.44 214 VAL A C 1
ATOM 1617 O O . VAL A 1 214 ? -5.159 -12.835 -7.817 1.00 86.44 214 VAL A O 1
ATOM 1620 N N . SER A 1 215 ? -4.279 -14.508 -6.616 1.00 88.06 215 SER A N 1
ATOM 1621 C CA . SER A 1 215 ? -3.272 -14.899 -7.619 1.00 88.06 215 SER A CA 1
ATOM 1622 C C . SER A 1 215 ? -3.845 -15.308 -8.985 1.00 88.06 215 SER A C 1
ATOM 1624 O O . SER A 1 215 ? -3.128 -15.277 -9.981 1.00 88.06 215 SER A O 1
ATOM 1626 N N . TYR A 1 216 ? -5.140 -15.639 -9.059 1.00 87.69 216 TYR A N 1
ATOM 1627 C CA . TYR A 1 216 ? -5.830 -15.925 -10.323 1.00 87.69 216 TYR A CA 1
ATOM 1628 C C . TYR A 1 216 ? -6.187 -14.662 -11.128 1.00 87.69 216 TYR A C 1
ATOM 1630 O O . TYR A 1 216 ? -6.599 -14.763 -12.285 1.00 87.69 216 TYR A O 1
ATOM 1638 N N . MET A 1 217 ? -6.070 -13.472 -10.533 1.00 84.19 217 MET A N 1
ATOM 1639 C CA . MET A 1 217 ? -6.302 -12.196 -11.207 1.00 84.19 217 MET A CA 1
ATOM 1640 C C . MET A 1 217 ? -5.048 -11.725 -11.952 1.00 84.19 217 MET A C 1
ATOM 1642 O O . MET A 1 217 ? -3.922 -12.070 -11.604 1.00 84.19 217 MET A O 1
ATOM 1646 N N . THR A 1 218 ? -5.231 -10.883 -12.974 1.00 88.12 218 THR A N 1
ATOM 1647 C CA . THR A 1 218 ? -4.082 -10.258 -13.645 1.00 88.12 218 THR A CA 1
ATOM 1648 C C . THR A 1 218 ? -3.403 -9.256 -12.712 1.00 88.12 218 THR A C 1
ATOM 1650 O O . THR A 1 218 ? -4.077 -8.581 -11.931 1.00 88.12 218 THR A O 1
ATOM 1653 N N . PHE A 1 219 ? -2.084 -9.093 -12.836 1.00 84.06 219 PHE A N 1
ATOM 1654 C CA . PHE A 1 219 ? -1.315 -8.133 -12.037 1.00 84.06 219 PHE A CA 1
ATOM 1655 C C . PHE A 1 219 ? -1.919 -6.718 -12.066 1.00 84.06 219 PHE A C 1
ATOM 1657 O O . PHE A 1 219 ? -2.089 -6.086 -11.025 1.00 84.06 219 PHE A O 1
ATOM 1664 N N . THR A 1 220 ? -2.348 -6.246 -13.241 1.00 85.25 220 THR A N 1
ATOM 1665 C CA . THR A 1 220 ? -2.981 -4.930 -13.386 1.00 85.25 220 THR A CA 1
ATOM 1666 C C . THR A 1 220 ? -4.318 -4.842 -12.649 1.00 85.25 220 THR A C 1
ATOM 1668 O O . THR A 1 220 ? -4.611 -3.801 -12.063 1.00 85.25 220 THR A O 1
ATOM 1671 N N . ASP A 1 221 ? -5.153 -5.891 -12.673 1.00 87.69 221 ASP A N 1
ATOM 1672 C CA . ASP A 1 221 ? -6.402 -5.922 -11.893 1.00 87.69 221 ASP A CA 1
ATOM 1673 C C . ASP A 1 221 ? -6.100 -5.929 -10.389 1.00 87.69 221 ASP A C 1
ATOM 1675 O O . ASP A 1 221 ? -6.783 -5.228 -9.646 1.00 87.69 221 ASP A O 1
ATOM 1679 N N . ILE A 1 222 ? -5.072 -6.664 -9.946 1.00 87.56 222 ILE A N 1
ATOM 1680 C CA . ILE A 1 222 ? -4.654 -6.735 -8.537 1.00 87.56 222 ILE A CA 1
ATOM 1681 C C . ILE A 1 222 ? -4.227 -5.352 -8.044 1.00 87.56 222 ILE A C 1
ATOM 1683 O O . ILE A 1 222 ? -4.841 -4.821 -7.119 1.00 87.56 222 ILE A O 1
ATOM 1687 N N . VAL A 1 223 ? -3.237 -4.733 -8.696 1.00 87.00 223 VAL A N 1
ATOM 1688 C CA . VAL A 1 223 ? -2.714 -3.411 -8.308 1.00 87.00 223 VAL A CA 1
ATOM 1689 C C . VAL A 1 223 ? -3.819 -2.358 -8.346 1.00 87.00 223 VAL A C 1
ATOM 1691 O O . VAL A 1 223 ? -3.961 -1.572 -7.412 1.00 87.00 223 VAL A O 1
ATOM 1694 N N . SER A 1 224 ? -4.666 -2.375 -9.379 1.00 89.44 224 SER A N 1
ATOM 1695 C CA . SER A 1 224 ? -5.785 -1.430 -9.475 1.00 89.44 224 SER A CA 1
ATOM 1696 C C . SER A 1 224 ? -6.818 -1.635 -8.360 1.00 89.44 224 SER A C 1
ATOM 1698 O O . SER A 1 224 ? -7.331 -0.655 -7.826 1.00 89.44 224 SER A O 1
ATOM 1700 N N . SER A 1 225 ? -7.114 -2.883 -7.982 1.00 90.81 225 SER A N 1
ATOM 1701 C CA . SER A 1 225 ? -8.070 -3.203 -6.907 1.00 90.81 225 SER A CA 1
ATOM 1702 C C . SER A 1 225 ? -7.544 -2.817 -5.534 1.00 90.81 225 SER A C 1
ATOM 1704 O O . SER A 1 225 ? -8.290 -2.255 -4.732 1.00 90.81 225 SER A O 1
ATOM 1706 N N . VAL A 1 226 ? -6.258 -3.063 -5.275 1.00 89.38 226 VAL A N 1
ATOM 1707 C CA . VAL A 1 226 ? -5.591 -2.631 -4.041 1.00 89.38 226 VAL A CA 1
ATOM 1708 C C . VAL A 1 226 ? -5.574 -1.109 -3.960 1.00 89.38 226 VAL A C 1
ATOM 1710 O O . VAL A 1 226 ? -6.008 -0.564 -2.951 1.00 89.38 226 VAL A O 1
ATOM 1713 N N . ASN A 1 227 ? -5.184 -0.415 -5.033 1.00 91.06 227 ASN A N 1
ATOM 1714 C CA . ASN A 1 227 ? -5.192 1.048 -5.071 1.00 91.06 227 ASN A CA 1
ATOM 1715 C C . ASN A 1 227 ? -6.596 1.616 -4.849 1.00 91.06 227 ASN A C 1
ATOM 1717 O O . ASN A 1 227 ? -6.749 2.596 -4.125 1.00 91.06 227 ASN A O 1
ATOM 1721 N N . PHE A 1 228 ? -7.632 0.995 -5.415 1.00 94.06 228 PHE A N 1
ATOM 1722 C CA . PHE A 1 228 ? -9.018 1.408 -5.200 1.00 94.06 228 PHE A CA 1
ATOM 1723 C C . PHE A 1 228 ? -9.452 1.247 -3.734 1.00 94.06 228 PHE A C 1
ATOM 1725 O O . PHE A 1 228 ? -10.017 2.172 -3.151 1.00 94.06 228 PHE A O 1
ATOM 1732 N N . LEU A 1 229 ? -9.181 0.091 -3.120 1.00 92.00 229 LEU A N 1
ATOM 1733 C CA . LEU A 1 229 ? -9.528 -0.171 -1.717 1.00 92.00 229 LEU A CA 1
ATOM 1734 C C . LEU A 1 229 ? -8.726 0.711 -0.754 1.00 92.00 229 LEU A C 1
ATOM 1736 O O . LEU A 1 229 ? -9.290 1.246 0.198 1.00 92.00 229 LEU A O 1
ATOM 1740 N N . TYR A 1 230 ? -7.441 0.918 -1.033 1.00 91.50 230 TYR A N 1
ATOM 1741 C CA . TYR A 1 230 ? -6.596 1.852 -0.297 1.00 91.50 230 TYR A CA 1
ATOM 1742 C C . TYR A 1 230 ? -7.128 3.286 -0.415 1.00 91.50 230 TYR A C 1
ATOM 1744 O O . TYR A 1 230 ? -7.260 3.971 0.593 1.00 91.50 230 TYR A O 1
ATOM 1752 N N . SER A 1 231 ? -7.553 3.711 -1.612 1.00 93.56 231 SER A N 1
ATOM 1753 C CA . SER A 1 231 ? -8.181 5.024 -1.823 1.00 93.56 231 SER A CA 1
ATOM 1754 C C . SER A 1 231 ? -9.419 5.213 -0.944 1.00 93.56 231 SER A C 1
ATOM 1756 O O . SER A 1 231 ? -9.582 6.261 -0.320 1.00 93.56 231 SER A O 1
ATOM 1758 N N . LEU A 1 232 ? -10.280 4.194 -0.848 1.00 93.19 232 LEU A N 1
ATOM 1759 C CA . LEU A 1 232 ? -11.444 4.223 0.041 1.00 93.19 232 LEU A CA 1
ATOM 1760 C C . LEU A 1 232 ? -11.045 4.360 1.516 1.00 93.19 232 LEU A C 1
ATOM 1762 O O . LEU A 1 232 ? -11.623 5.188 2.222 1.00 93.19 232 LEU A O 1
ATOM 1766 N N . GLY A 1 233 ? -10.062 3.578 1.971 1.00 91.69 233 GLY A N 1
ATOM 1767 C CA . GLY A 1 233 ? -9.545 3.641 3.341 1.00 91.69 233 GLY A CA 1
ATOM 1768 C C . GLY A 1 233 ? -8.971 5.016 3.678 1.00 91.69 233 GLY A C 1
ATOM 1769 O O . GLY A 1 233 ? -9.400 5.646 4.640 1.00 91.69 233 GLY A O 1
ATOM 1770 N N . MET A 1 234 ? -8.102 5.544 2.820 1.00 91.88 234 MET A N 1
ATOM 1771 C CA . MET A 1 234 ? -7.474 6.855 3.005 1.00 91.88 234 MET A CA 1
ATOM 1772 C C . MET A 1 234 ? -8.486 8.006 3.030 1.00 91.88 234 MET A C 1
ATOM 1774 O O . MET A 1 234 ? -8.359 8.935 3.829 1.00 91.88 234 MET A O 1
ATOM 1778 N N . LEU A 1 235 ? -9.535 7.953 2.201 1.00 94.38 235 LEU A N 1
ATOM 1779 C CA . LEU A 1 235 ? -10.619 8.941 2.254 1.00 94.38 235 LEU A CA 1
ATOM 1780 C C . LEU A 1 235 ? -11.364 8.894 3.597 1.00 94.38 235 LEU A C 1
ATOM 1782 O O . LEU A 1 235 ? -11.700 9.946 4.147 1.00 94.38 235 LEU A O 1
ATOM 1786 N N . LEU A 1 236 ? -11.603 7.696 4.142 1.00 92.38 236 LEU A N 1
ATOM 1787 C CA . LEU A 1 236 ? -12.200 7.526 5.469 1.00 92.38 236 LEU A CA 1
ATOM 1788 C C . LEU A 1 236 ? -11.272 8.025 6.579 1.00 92.38 236 LEU A C 1
ATOM 1790 O O . LEU A 1 236 ? -11.756 8.647 7.525 1.00 92.38 236 LEU A O 1
ATOM 1794 N N . GLU A 1 237 ? -9.962 7.820 6.465 1.00 91.00 237 GLU A N 1
ATOM 1795 C CA . GLU A 1 237 ? -8.973 8.341 7.414 1.00 91.00 237 GLU A CA 1
ATOM 1796 C C . GLU A 1 237 ? -8.938 9.871 7.412 1.00 91.00 237 GLU A C 1
ATOM 1798 O O . GLU A 1 237 ? -9.063 10.488 8.473 1.00 91.00 237 GLU A O 1
ATOM 1803 N N . PHE A 1 238 ? -8.878 10.512 6.239 1.00 92.81 238 PHE A N 1
ATOM 1804 C CA . PHE A 1 238 ? -8.939 11.974 6.136 1.00 92.81 238 PHE A CA 1
ATOM 1805 C C . PHE A 1 238 ? -10.264 12.540 6.656 1.00 92.81 238 PHE A C 1
ATOM 1807 O O . PHE A 1 238 ? -10.273 13.547 7.374 1.00 92.81 238 PHE A O 1
ATOM 1814 N N . ALA A 1 239 ? -11.387 11.885 6.350 1.00 93.00 239 ALA A N 1
ATOM 1815 C CA . ALA A 1 239 ? -12.687 12.272 6.887 1.00 93.00 239 ALA A CA 1
ATOM 1816 C C . ALA A 1 239 ? -12.718 12.151 8.420 1.00 93.00 239 ALA A C 1
ATOM 1818 O O . ALA A 1 239 ? -13.146 13.085 9.105 1.00 93.00 239 ALA A O 1
ATOM 1819 N N . SER A 1 240 ? -12.211 11.041 8.961 1.00 90.69 240 SER A N 1
ATOM 1820 C CA . SER A 1 240 ? -12.142 10.773 10.402 1.00 90.69 240 SER A CA 1
ATOM 1821 C C . SER A 1 240 ? -11.233 11.766 11.116 1.00 90.69 240 SER A C 1
ATOM 1823 O O . SER A 1 240 ? -11.610 12.304 12.155 1.00 90.69 240 SER A O 1
ATOM 1825 N N . PHE A 1 241 ? -10.083 12.099 10.536 1.00 90.56 241 PHE A N 1
ATOM 1826 C CA . PHE A 1 241 ? -9.155 13.100 11.052 1.00 90.56 241 PHE A CA 1
ATOM 1827 C C . PHE A 1 241 ? -9.809 14.482 11.188 1.00 90.56 241 PHE A C 1
ATOM 1829 O O . PHE A 1 241 ? -9.797 15.088 12.268 1.00 90.56 241 PHE A O 1
ATOM 1836 N N . LEU A 1 242 ? -10.440 14.969 10.113 1.00 92.44 242 LEU A N 1
ATOM 1837 C CA . LEU A 1 242 ? -11.140 16.257 10.117 1.00 92.44 242 LEU A CA 1
ATOM 1838 C C . LEU A 1 242 ? -12.328 16.248 11.088 1.00 92.44 242 LEU A C 1
ATOM 1840 O O . LEU A 1 242 ? -12.564 17.235 11.796 1.00 92.44 242 LEU A O 1
ATOM 1844 N N . TRP A 1 243 ? -13.052 15.129 11.164 1.00 92.50 243 TRP A N 1
ATOM 1845 C CA . TRP A 1 243 ? -14.172 14.946 12.083 1.00 92.50 243 TRP A CA 1
ATOM 1846 C C . TRP A 1 243 ? -13.724 14.951 13.549 1.00 92.50 243 TRP A C 1
ATOM 1848 O O . TRP A 1 243 ? -14.270 15.716 14.348 1.00 92.50 243 TRP A O 1
ATOM 1858 N N . LEU A 1 244 ? -12.686 14.188 13.905 1.00 88.75 244 LEU A N 1
ATOM 1859 C CA . LEU A 1 244 ? -12.121 14.123 15.257 1.00 88.75 244 LEU A CA 1
ATOM 1860 C C . LEU A 1 244 ? -11.578 15.479 15.703 1.00 88.75 244 LEU A C 1
ATOM 1862 O O . LEU A 1 244 ? -11.753 15.868 16.857 1.00 88.75 244 LEU A O 1
ATOM 1866 N N . ARG A 1 245 ? -10.945 16.235 14.800 1.00 87.81 245 ARG A N 1
ATOM 1867 C CA . ARG A 1 245 ? -10.417 17.572 15.110 1.00 87.81 245 ARG A CA 1
ATOM 1868 C C . ARG A 1 245 ? -11.514 18.603 15.368 1.00 87.81 245 ARG A C 1
ATOM 1870 O O . ARG A 1 245 ? -11.299 19.532 16.146 1.00 87.81 245 ARG A O 1
ATOM 1877 N N . ARG A 1 246 ? -12.694 18.423 14.769 1.00 89.06 246 ARG A N 1
ATOM 1878 C CA . ARG A 1 246 ? -13.875 19.260 15.023 1.00 89.06 246 ARG A CA 1
ATOM 1879 C C . ARG A 1 246 ? -14.650 18.822 16.267 1.00 89.06 246 ARG A C 1
ATOM 1881 O O . ARG A 1 246 ? -15.087 19.681 17.026 1.00 89.06 246 ARG A O 1
ATOM 1888 N N . LYS A 1 247 ? -14.838 17.515 16.468 1.00 90.06 247 LYS A N 1
ATOM 1889 C CA . LYS A 1 247 ? -15.665 16.963 17.553 1.00 90.06 247 LYS A CA 1
ATOM 1890 C C . LYS A 1 247 ? -14.944 16.959 18.900 1.00 90.06 247 LYS A C 1
ATOM 1892 O O . LYS A 1 247 ? -15.561 17.273 19.911 1.00 90.06 247 LYS A O 1
ATOM 1897 N N . MET A 1 248 ? -13.648 16.643 18.916 1.00 87.75 248 MET A N 1
ATOM 1898 C CA . MET A 1 248 ? -12.836 16.535 20.134 1.00 87.75 248 MET A CA 1
ATOM 1899 C C . MET A 1 248 ? -11.575 17.416 20.041 1.00 87.75 248 MET A C 1
ATOM 1901 O O . MET A 1 248 ? -10.456 16.912 19.895 1.00 87.75 248 MET A O 1
ATOM 1905 N N . PRO A 1 249 ? -11.723 18.755 20.127 1.00 83.38 249 PRO A N 1
ATOM 1906 C CA . PRO A 1 249 ? -10.603 19.690 19.987 1.00 83.38 249 PRO A CA 1
ATOM 1907 C C . PRO A 1 249 ? -9.675 19.736 21.211 1.00 83.38 249 PRO A C 1
ATOM 1909 O O . PRO A 1 249 ? -8.555 20.230 21.096 1.00 83.38 249 PRO A O 1
ATOM 1912 N N . LYS A 1 250 ? -10.143 19.259 22.374 1.00 82.44 250 LYS A N 1
ATOM 1913 C CA . LYS A 1 250 ? -9.410 19.266 23.652 1.00 82.44 250 LYS A CA 1
ATOM 1914 C C . LYS A 1 250 ? -8.734 17.934 23.994 1.00 82.44 250 LYS A C 1
ATOM 1916 O O . LYS A 1 250 ? -8.050 17.876 25.006 1.00 82.44 250 LYS A O 1
ATOM 1921 N N . ALA A 1 251 ? -8.934 16.890 23.185 1.00 81.31 251 ALA A N 1
ATOM 1922 C CA . ALA A 1 251 ? -8.277 15.604 23.403 1.00 81.31 251 ALA A CA 1
ATOM 1923 C C . ALA A 1 251 ? -6.749 15.781 23.403 1.00 81.31 251 ALA A C 1
ATOM 1925 O O . ALA A 1 251 ? -6.217 16.558 22.599 1.00 81.31 251 ALA A O 1
ATOM 1926 N N . LYS A 1 252 ? -6.053 15.080 24.303 1.00 77.12 252 LYS A N 1
ATOM 1927 C CA . LYS A 1 252 ? -4.590 15.096 24.405 1.00 77.12 252 LYS A CA 1
ATOM 1928 C C . LYS A 1 252 ? -4.003 14.466 23.141 1.00 77.12 252 LYS A C 1
ATOM 1930 O O . LYS A 1 252 ? -4.219 13.295 22.866 1.00 77.12 252 LYS A O 1
ATOM 1935 N N . ARG A 1 253 ? -3.279 15.258 22.348 1.00 79.69 253 ARG A N 1
ATOM 1936 C CA . ARG A 1 253 ? -2.624 14.803 21.111 1.00 79.69 253 ARG A CA 1
ATOM 1937 C C . ARG A 1 253 ? -1.112 14.898 21.304 1.00 79.69 253 ARG A C 1
ATOM 1939 O O . ARG A 1 253 ? -0.623 16.025 21.408 1.00 79.69 253 ARG A O 1
ATOM 1946 N N . PRO A 1 254 ? -0.375 13.773 21.373 1.00 78.81 254 PRO A N 1
ATOM 1947 C CA . PRO A 1 254 ? 1.085 13.785 21.501 1.00 78.81 254 PRO A CA 1
ATOM 1948 C C . PRO A 1 254 ? 1.771 14.586 20.387 1.00 78.81 254 PRO A C 1
ATOM 1950 O O . PRO A 1 254 ? 2.763 15.269 20.629 1.00 78.81 254 PRO A O 1
ATOM 1953 N N . TYR A 1 255 ? 1.195 14.555 19.184 1.00 81.25 255 TYR A N 1
ATOM 1954 C CA . TYR A 1 255 ? 1.579 15.383 18.049 1.00 81.25 255 TYR A CA 1
ATOM 1955 C C . TYR A 1 255 ? 0.341 16.063 17.457 1.00 81.25 255 TYR A C 1
ATOM 1957 O O . TYR A 1 255 ? -0.716 15.449 17.349 1.00 81.25 255 TYR A O 1
ATOM 1965 N N . ARG A 1 256 ? 0.456 17.337 17.067 1.00 79.44 256 ARG A N 1
ATOM 1966 C CA . ARG A 1 256 ? -0.636 18.101 16.452 1.00 79.44 256 ARG A CA 1
ATOM 1967 C C . ARG A 1 256 ? -0.118 18.856 15.240 1.00 79.44 256 ARG A C 1
ATOM 1969 O O . ARG A 1 256 ? 0.789 19.676 15.368 1.00 79.44 256 ARG A O 1
ATOM 1976 N N . VAL A 1 257 ? -0.746 18.648 14.086 1.00 85.31 257 VAL A N 1
ATOM 1977 C CA . VAL A 1 257 ? -0.381 19.334 12.844 1.00 85.31 257 VAL A CA 1
ATOM 1978 C C . VAL A 1 257 ? -0.586 20.846 13.019 1.00 85.31 257 VAL A C 1
ATOM 1980 O O . VAL A 1 257 ? -1.702 21.262 13.368 1.00 85.31 257 VAL A O 1
ATOM 1983 N N . PRO A 1 258 ? 0.436 21.684 12.760 1.00 84.38 258 PRO A N 1
ATOM 1984 C CA . PRO A 1 258 ? 0.424 23.126 13.026 1.00 84.38 258 PRO A CA 1
ATOM 1985 C C . PRO A 1 258 ? -0.355 23.936 11.968 1.00 84.38 258 PRO A C 1
ATOM 1987 O O . PRO A 1 258 ? 0.078 24.998 11.534 1.00 84.38 258 PRO A O 1
ATOM 1990 N N . LEU A 1 259 ? -1.520 23.445 11.538 1.00 86.75 259 LEU A N 1
ATOM 1991 C CA . LEU A 1 259 ? -2.403 24.099 10.568 1.00 86.75 259 LEU A CA 1
ATOM 1992 C C . LEU A 1 259 ? -3.766 24.441 11.192 1.00 86.75 259 LEU A C 1
ATOM 1994 O O . LEU A 1 259 ? -4.268 23.749 12.086 1.00 86.75 259 LEU A O 1
ATOM 1998 N N . SER A 1 260 ? -4.382 25.525 10.716 1.00 89.31 260 SER A N 1
ATOM 1999 C CA . SER A 1 260 ? -5.758 25.905 11.063 1.00 89.31 260 SER A CA 1
ATOM 2000 C C . SER A 1 260 ? -6.773 25.010 10.339 1.00 89.31 260 SER A C 1
ATOM 2002 O O . SER A 1 260 ? -6.435 24.387 9.334 1.00 89.31 260 SER A O 1
ATOM 2004 N N . MET A 1 261 ? -8.026 24.943 10.820 1.00 88.19 261 MET A N 1
ATOM 2005 C CA . MET A 1 261 ? -9.077 24.084 10.230 1.00 88.19 261 MET 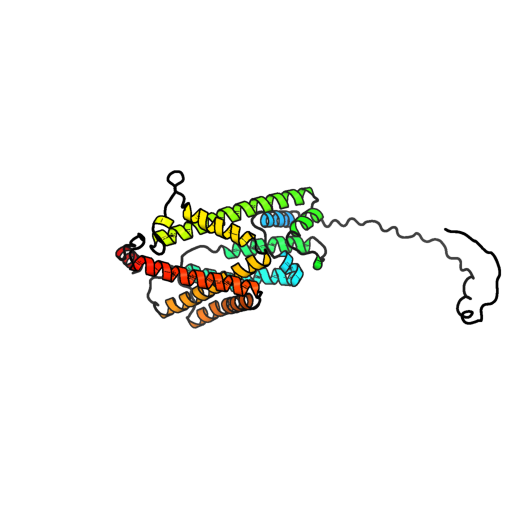A CA 1
ATOM 2006 C C . MET A 1 261 ? -9.228 24.233 8.703 1.00 88.19 261 MET A C 1
ATOM 2008 O O . MET A 1 261 ? -9.241 23.204 8.029 1.00 88.19 261 MET A O 1
ATOM 2012 N N . PRO A 1 262 ? -9.262 25.453 8.127 1.00 91.19 262 PRO A N 1
ATOM 2013 C CA . PRO A 1 262 ? -9.276 25.613 6.672 1.00 91.19 262 PRO A CA 1
ATOM 2014 C C . PRO A 1 262 ? -8.008 25.076 5.992 1.00 91.19 262 PRO A C 1
ATOM 2016 O O . PRO A 1 262 ? -8.098 24.450 4.941 1.00 91.19 262 PRO A O 1
ATOM 2019 N N . GLY A 1 263 ? -6.833 25.262 6.603 1.00 90.88 263 GLY A N 1
ATOM 2020 C CA . GLY A 1 263 ? -5.569 24.737 6.080 1.00 90.88 263 GLY A CA 1
ATOM 2021 C C . GLY A 1 263 ? -5.542 23.209 6.022 1.00 90.88 263 GLY A C 1
ATOM 2022 O O . GLY A 1 263 ? -5.080 22.643 5.039 1.00 90.88 263 GLY A O 1
ATOM 2023 N N . LEU A 1 264 ? -6.107 22.534 7.027 1.00 90.44 264 LEU A N 1
ATOM 2024 C CA . LEU A 1 264 ? -6.214 21.068 7.047 1.00 90.44 264 LEU A CA 1
ATOM 2025 C C . LEU A 1 264 ? -7.183 20.548 5.991 1.00 90.44 264 LEU A C 1
ATOM 2027 O O . LEU A 1 264 ? -6.912 19.526 5.371 1.00 90.44 264 LEU A O 1
ATOM 2031 N N . MET A 1 265 ? -8.293 21.257 5.770 1.00 91.88 265 MET A N 1
ATOM 2032 C CA . MET A 1 265 ? -9.234 20.919 4.703 1.00 91.88 265 MET A CA 1
ATOM 2033 C C . MET A 1 265 ? -8.553 20.984 3.338 1.00 91.88 265 MET A C 1
ATOM 2035 O O . MET A 1 265 ? -8.662 20.033 2.575 1.00 91.88 265 MET A O 1
ATOM 2039 N N . VAL A 1 266 ? -7.801 22.052 3.053 1.00 91.81 266 VAL A N 1
ATOM 2040 C CA . VAL A 1 266 ? -7.037 22.175 1.799 1.00 91.81 266 VAL A CA 1
ATOM 2041 C C . VAL A 1 266 ? -5.971 21.084 1.693 1.00 91.81 266 VAL A C 1
ATOM 2043 O O . VAL A 1 266 ? -5.862 20.441 0.652 1.00 91.81 266 VAL A O 1
ATOM 2046 N N . MET A 1 267 ? -5.233 20.828 2.777 1.00 91.25 267 MET A N 1
ATOM 2047 C CA . MET A 1 267 ? -4.197 19.793 2.824 1.00 91.25 267 MET A CA 1
ATOM 2048 C C . MET A 1 267 ? -4.752 18.400 2.506 1.00 91.25 267 MET A C 1
ATOM 2050 O O . MET A 1 267 ? -4.122 17.668 1.756 1.00 91.25 267 MET A O 1
ATOM 2054 N N . CYS A 1 268 ? -5.925 18.042 3.040 1.00 92.00 268 CYS A N 1
ATOM 2055 C CA . CYS A 1 268 ? -6.559 16.746 2.773 1.00 92.00 268 CYS A CA 1
ATOM 2056 C C . CYS A 1 268 ? -7.263 16.715 1.408 1.00 92.00 268 CYS A C 1
ATOM 2058 O O . CYS A 1 268 ? -7.368 15.659 0.789 1.00 92.00 268 CYS A O 1
ATOM 2060 N N . PHE A 1 269 ? -7.756 17.858 0.921 1.00 92.31 269 PHE A N 1
ATOM 2061 C CA . PHE A 1 269 ? -8.515 17.940 -0.326 1.00 92.31 269 PHE A CA 1
ATOM 2062 C C . PHE A 1 269 ? -7.671 17.585 -1.552 1.00 92.31 269 PHE A C 1
ATOM 2064 O O . PHE A 1 269 ? -8.138 16.847 -2.414 1.00 92.31 269 PHE A O 1
ATOM 2071 N N . ILE A 1 270 ? -6.425 18.064 -1.624 1.00 90.56 270 ILE A N 1
ATOM 2072 C CA . ILE A 1 270 ? -5.535 17.805 -2.767 1.00 90.56 270 ILE A CA 1
ATOM 2073 C C . ILE A 1 270 ? -5.295 16.293 -2.987 1.00 90.56 270 ILE A C 1
ATOM 2075 O O . ILE A 1 270 ? -5.613 15.812 -4.079 1.00 90.56 270 ILE A O 1
ATOM 2079 N N . PRO A 1 271 ? -4.803 15.512 -2.001 1.00 91.38 271 PRO A N 1
ATOM 2080 C CA . PRO A 1 271 ? -4.645 14.067 -2.161 1.00 91.38 271 PRO A CA 1
ATOM 2081 C C . PRO A 1 271 ? -5.995 13.356 -2.321 1.00 91.38 271 PRO A C 1
ATOM 2083 O O . PRO A 1 271 ? -6.088 12.418 -3.106 1.00 91.38 271 PRO A O 1
ATOM 2086 N N . SER A 1 272 ? -7.074 13.834 -1.687 1.00 93.81 272 SER A N 1
ATOM 2087 C CA . SER A 1 272 ? -8.416 13.256 -1.878 1.00 93.81 272 SER A CA 1
ATOM 2088 C C . SER A 1 272 ? -8.904 13.361 -3.327 1.00 93.81 272 SER A C 1
ATOM 2090 O O . SER A 1 272 ? -9.469 12.407 -3.856 1.00 93.81 272 SER A O 1
ATOM 2092 N N . CYS A 1 273 ? -8.658 14.485 -4.005 1.00 93.62 273 CYS A N 1
ATOM 2093 C CA . CYS A 1 273 ? -8.972 14.636 -5.428 1.00 93.62 273 CYS A CA 1
ATOM 2094 C C . CYS A 1 273 ? -8.196 13.636 -6.291 1.00 93.62 273 CYS A C 1
ATOM 2096 O O . CYS A 1 273 ? -8.764 13.049 -7.212 1.00 93.62 273 CYS A O 1
ATOM 2098 N N . PHE A 1 274 ? -6.917 13.411 -5.975 1.00 90.94 274 PHE A N 1
ATOM 2099 C CA . PHE A 1 274 ? -6.107 12.402 -6.655 1.00 90.94 274 PHE A CA 1
ATOM 2100 C C . PHE A 1 274 ? -6.645 10.982 -6.421 1.00 90.94 274 PHE A C 1
ATOM 2102 O O . PHE A 1 274 ? -6.790 10.230 -7.380 1.00 90.94 274 PHE A O 1
ATOM 2109 N N . LEU A 1 275 ? -7.033 10.635 -5.189 1.00 92.31 275 LEU A N 1
ATOM 2110 C CA . LEU A 1 275 ? -7.655 9.342 -4.878 1.00 92.31 275 LEU A CA 1
ATOM 2111 C C . LEU A 1 275 ? -8.931 9.100 -5.679 1.00 92.31 275 LEU A C 1
ATOM 2113 O O . LEU A 1 275 ? -9.100 8.045 -6.283 1.00 92.31 275 LEU A O 1
ATOM 2117 N N . VAL A 1 276 ? -9.817 10.096 -5.725 1.00 94.00 276 VAL A N 1
ATOM 2118 C CA . VAL A 1 276 ? -11.066 10.003 -6.492 1.00 94.00 276 VAL A CA 1
ATOM 2119 C C . VAL A 1 276 ? -10.774 9.835 -7.983 1.00 94.00 276 VAL A C 1
ATOM 2121 O O . VAL A 1 276 ? -11.452 9.054 -8.650 1.00 94.00 276 VAL A O 1
ATOM 2124 N N . TYR A 1 277 ? -9.745 10.506 -8.507 1.00 92.12 277 TYR A N 1
ATOM 2125 C CA . TYR A 1 277 ? -9.296 10.302 -9.883 1.00 92.12 277 TYR A CA 1
ATOM 2126 C C . TYR A 1 277 ? -8.787 8.872 -10.123 1.00 92.12 277 TYR A C 1
ATOM 2128 O O . TYR A 1 277 ? -9.211 8.239 -11.088 1.00 92.12 277 TYR A O 1
ATOM 2136 N N . VAL A 1 278 ? -7.935 8.336 -9.241 1.00 89.69 278 VAL A N 1
ATOM 2137 C CA . VAL A 1 278 ? -7.436 6.949 -9.332 1.00 89.69 278 VAL A CA 1
ATOM 2138 C C . VAL A 1 278 ? -8.596 5.956 -9.320 1.00 89.69 278 VAL A C 1
ATOM 2140 O O . VAL A 1 278 ? -8.633 5.034 -10.134 1.00 89.69 278 VAL A O 1
ATOM 2143 N N . MET A 1 279 ? -9.581 6.179 -8.451 1.00 91.50 279 MET A N 1
ATOM 2144 C CA . MET A 1 279 ? -10.790 5.363 -8.401 1.00 91.50 279 MET A CA 1
ATOM 2145 C C . MET A 1 279 ? -11.602 5.468 -9.692 1.00 91.50 279 MET A C 1
ATOM 2147 O O . MET A 1 279 ? -12.077 4.449 -10.178 1.00 91.50 279 MET A O 1
ATOM 2151 N N . PHE A 1 280 ? -11.752 6.670 -10.255 1.00 92.81 280 PHE A N 1
ATOM 2152 C CA . PHE A 1 280 ? -12.472 6.907 -11.510 1.00 92.81 280 PHE A CA 1
ATOM 2153 C C . PHE A 1 280 ? -11.793 6.259 -12.725 1.00 92.81 280 PHE A C 1
ATOM 2155 O O . PHE A 1 280 ? -12.468 5.764 -13.625 1.00 92.81 280 PHE A O 1
ATOM 2162 N N . ALA A 1 281 ? -10.461 6.235 -12.745 1.00 89.06 281 ALA A N 1
ATOM 2163 C CA . ALA A 1 281 ? -9.670 5.637 -13.817 1.00 89.06 281 ALA A CA 1
ATOM 2164 C C . ALA A 1 281 ? -9.679 4.094 -13.802 1.00 89.06 281 ALA A C 1
ATOM 2166 O O . ALA A 1 281 ? -9.178 3.463 -14.737 1.00 89.06 281 ALA A O 1
ATOM 2167 N N . ALA A 1 282 ? -10.235 3.467 -12.760 1.00 89.69 282 ALA A N 1
ATOM 2168 C CA . ALA A 1 282 ? -10.257 2.019 -12.618 1.00 89.69 282 ALA A CA 1
ATOM 2169 C C . ALA A 1 282 ? -11.157 1.331 -13.664 1.00 89.69 282 ALA A C 1
ATOM 2171 O O . ALA A 1 282 ? -12.178 1.850 -14.121 1.00 89.69 282 ALA A O 1
ATOM 2172 N N . ARG A 1 283 ? -10.799 0.099 -14.042 1.00 89.44 283 ARG A N 1
ATOM 2173 C CA . ARG A 1 283 ? -11.603 -0.717 -14.968 1.00 89.44 283 ARG A CA 1
ATOM 2174 C C . ARG A 1 283 ? -12.874 -1.241 -14.299 1.00 89.44 283 ARG A C 1
ATOM 2176 O O . ARG A 1 283 ? -12.937 -1.414 -13.087 1.00 89.44 283 ARG A O 1
ATOM 2183 N N . ARG A 1 284 ? -13.878 -1.602 -15.107 1.00 89.00 284 ARG A N 1
ATOM 2184 C CA . ARG A 1 284 ? -15.147 -2.177 -14.610 1.00 89.00 284 ARG A CA 1
ATOM 2185 C C . ARG A 1 284 ? -14.953 -3.434 -13.753 1.00 89.00 284 ARG A C 1
ATOM 2187 O O . ARG A 1 284 ? -15.687 -3.610 -12.789 1.00 89.00 284 ARG A O 1
ATOM 2194 N N . THR A 1 285 ? -13.976 -4.282 -14.083 1.00 87.56 285 THR A N 1
ATOM 2195 C CA . THR A 1 285 ? -13.642 -5.478 -13.290 1.00 87.56 285 THR A CA 1
ATOM 2196 C C . THR A 1 285 ? -13.218 -5.104 -11.873 1.00 87.56 285 THR A C 1
ATOM 2198 O O . THR A 1 285 ? -13.734 -5.667 -10.912 1.00 87.56 285 THR A O 1
ATOM 2201 N N . VAL A 1 286 ? -12.365 -4.087 -11.751 1.00 90.81 286 VAL A N 1
ATOM 2202 C CA . VAL A 1 286 ? -11.870 -3.547 -10.481 1.00 90.81 286 VAL A CA 1
ATOM 2203 C C . VAL A 1 286 ? -13.020 -3.011 -9.633 1.00 90.81 286 VAL A C 1
ATOM 2205 O O . VAL A 1 286 ? -13.132 -3.376 -8.470 1.00 90.81 286 VAL A O 1
ATOM 2208 N N . TYR A 1 287 ? -13.936 -2.235 -10.219 1.00 91.94 287 TYR A N 1
ATOM 2209 C CA . TYR A 1 287 ? -15.120 -1.756 -9.499 1.00 91.94 287 TYR A CA 1
ATOM 2210 C C . TYR A 1 287 ? -15.957 -2.888 -8.903 1.00 91.94 287 TYR A C 1
ATOM 2212 O O . TYR A 1 287 ? -16.385 -2.785 -7.758 1.00 91.94 287 TYR A O 1
ATOM 2220 N N . ILE A 1 288 ? -16.193 -3.960 -9.666 1.00 91.62 288 ILE A N 1
ATOM 2221 C CA . ILE A 1 288 ? -16.981 -5.105 -9.193 1.00 91.62 288 ILE A CA 1
ATOM 2222 C C . ILE A 1 288 ? -16.249 -5.810 -8.051 1.00 91.62 288 ILE A C 1
ATOM 2224 O O . ILE A 1 288 ? -16.845 -6.036 -7.001 1.00 91.62 288 ILE A O 1
ATOM 2228 N N . VAL A 1 289 ? -14.963 -6.125 -8.235 1.00 90.25 289 VAL A N 1
ATOM 2229 C CA . VAL A 1 289 ? -14.153 -6.812 -7.218 1.00 90.25 289 VAL A CA 1
ATOM 2230 C C . VAL A 1 289 ? -14.075 -5.981 -5.941 1.00 90.25 289 VAL A C 1
ATOM 2232 O O . VAL A 1 289 ? -14.393 -6.483 -4.864 1.00 90.25 289 VAL A O 1
ATOM 2235 N N . SER A 1 290 ? -13.728 -4.698 -6.046 1.00 91.50 290 SER A N 1
ATOM 2236 C CA . SER A 1 290 ? -13.638 -3.808 -4.892 1.00 91.50 290 SER A CA 1
ATOM 2237 C C . SER A 1 290 ? -14.992 -3.614 -4.213 1.00 91.50 290 SER A C 1
ATOM 2239 O O . SER A 1 290 ? -15.053 -3.703 -2.992 1.00 91.50 290 SER A O 1
ATOM 2241 N N . ALA A 1 291 ? -16.089 -3.435 -4.959 1.00 92.00 291 ALA A N 1
ATOM 2242 C CA . ALA A 1 291 ? -17.424 -3.318 -4.370 1.00 92.00 291 ALA A CA 1
ATOM 2243 C C . ALA A 1 291 ? -17.836 -4.591 -3.617 1.00 92.00 291 ALA A C 1
ATOM 2245 O O . ALA A 1 291 ? -18.347 -4.495 -2.502 1.00 92.00 291 ALA A O 1
ATOM 2246 N N . LEU A 1 292 ? -17.582 -5.775 -4.184 1.00 92.44 292 LEU A N 1
ATOM 2247 C CA . LEU A 1 292 ? -17.850 -7.052 -3.516 1.00 92.44 292 LEU A CA 1
ATOM 2248 C C . LEU A 1 292 ? -17.040 -7.190 -2.227 1.00 92.44 292 LEU A C 1
ATOM 2250 O O . LEU A 1 292 ? -17.605 -7.548 -1.196 1.00 92.44 292 LEU A O 1
ATOM 2254 N N . LEU A 1 293 ? -15.746 -6.861 -2.262 1.00 91.06 293 LEU A N 1
ATOM 2255 C CA . LEU A 1 293 ? -14.881 -6.900 -1.083 1.00 91.06 293 LEU A CA 1
ATOM 2256 C C . LEU A 1 293 ? -15.327 -5.896 -0.012 1.00 91.06 293 LEU A C 1
ATOM 2258 O O . LEU A 1 293 ? -15.360 -6.242 1.166 1.00 91.06 293 LEU A O 1
ATOM 2262 N N . THR A 1 294 ? -15.731 -4.682 -0.397 1.00 92.38 294 THR A N 1
ATOM 2263 C CA . THR A 1 294 ? -16.249 -3.676 0.543 1.00 92.38 294 THR A CA 1
ATOM 2264 C C . THR A 1 294 ? -17.574 -4.113 1.167 1.00 92.38 294 THR A C 1
ATOM 2266 O O . THR A 1 294 ? -17.736 -4.020 2.382 1.00 92.38 294 THR A O 1
ATOM 2269 N N . VAL A 1 295 ? -18.516 -4.629 0.372 1.00 94.50 295 VAL A N 1
ATOM 2270 C CA . VAL A 1 295 ? -19.796 -5.150 0.883 1.00 94.50 295 VAL A CA 1
ATOM 2271 C C . VAL A 1 295 ? -19.558 -6.333 1.814 1.00 94.50 295 VAL A C 1
ATOM 2273 O O . VAL A 1 295 ? -20.158 -6.387 2.885 1.00 94.50 295 VAL A O 1
ATOM 2276 N N . PHE A 1 296 ? -18.657 -7.246 1.446 1.00 92.69 296 PHE A N 1
ATOM 2277 C CA . PHE A 1 296 ? -18.259 -8.360 2.299 1.00 92.69 296 PHE A CA 1
ATOM 2278 C C . PHE A 1 296 ? -17.669 -7.869 3.625 1.00 92.69 296 PHE A C 1
ATOM 2280 O O . PHE A 1 296 ? -18.094 -8.340 4.673 1.00 92.69 296 PHE A O 1
ATOM 2287 N N . ALA A 1 297 ? -16.765 -6.885 3.605 1.00 90.75 297 ALA A N 1
ATOM 2288 C CA . ALA A 1 297 ? -16.171 -6.322 4.818 1.00 90.75 297 ALA A CA 1
ATOM 2289 C C . ALA A 1 297 ? -17.223 -5.687 5.747 1.00 90.75 297 ALA A C 1
ATOM 2291 O O . ALA A 1 297 ? -17.223 -5.944 6.951 1.00 90.75 297 ALA A O 1
ATOM 2292 N N . ILE A 1 298 ? -18.160 -4.910 5.193 1.00 92.75 298 ILE A N 1
ATOM 2293 C CA . ILE A 1 298 ? -19.254 -4.293 5.961 1.00 92.75 298 ILE A CA 1
ATOM 2294 C C . ILE A 1 298 ? -20.182 -5.369 6.540 1.00 92.75 298 ILE A C 1
ATOM 2296 O O . ILE A 1 298 ? -20.525 -5.327 7.721 1.00 92.75 298 ILE A O 1
ATOM 2300 N N . ALA A 1 299 ? -20.580 -6.349 5.725 1.00 94.25 299 ALA A N 1
ATOM 2301 C CA . ALA A 1 299 ? -21.427 -7.451 6.167 1.00 94.25 299 ALA A CA 1
ATOM 2302 C C . ALA A 1 299 ? -20.746 -8.280 7.263 1.00 94.25 299 ALA A C 1
ATOM 2304 O O . ALA A 1 299 ? -21.392 -8.645 8.242 1.00 94.25 299 ALA A O 1
ATOM 2305 N N . TRP A 1 300 ? -19.442 -8.528 7.128 1.00 91.25 300 TRP A N 1
ATOM 2306 C CA . TRP A 1 300 ? -18.640 -9.241 8.116 1.00 91.25 300 TRP A CA 1
ATOM 2307 C C . TRP A 1 300 ? -18.583 -8.501 9.451 1.00 91.25 300 TRP A C 1
ATOM 2309 O O . TRP A 1 300 ? -18.773 -9.121 10.495 1.00 91.25 300 TRP A O 1
ATOM 2319 N N . TYR A 1 301 ? -18.401 -7.178 9.430 1.00 90.31 301 TYR A N 1
ATOM 2320 C CA . TYR A 1 301 ? -18.438 -6.353 10.639 1.00 90.31 301 TYR A CA 1
ATOM 2321 C C . TYR A 1 301 ? -19.775 -6.491 11.383 1.00 90.31 301 TYR A C 1
ATOM 2323 O O . TYR A 1 301 ? -19.796 -6.836 12.564 1.00 90.31 301 TYR A O 1
ATOM 2331 N N . PHE A 1 302 ? -20.905 -6.307 10.690 1.00 91.62 302 PHE A N 1
ATOM 2332 C CA . PHE A 1 302 ? -22.226 -6.453 11.314 1.00 91.62 302 PHE A CA 1
ATOM 2333 C C . PHE A 1 302 ? -22.517 -7.887 11.767 1.00 91.62 302 PHE A C 1
ATOM 2335 O O . PHE A 1 302 ? -23.157 -8.091 12.797 1.00 91.62 302 PHE A O 1
ATOM 2342 N N . PHE A 1 303 ? -22.042 -8.885 11.021 1.00 91.31 303 PHE A N 1
ATOM 2343 C CA . PHE A 1 303 ? -22.152 -10.287 11.407 1.00 91.31 303 PHE A CA 1
ATOM 2344 C C . PHE A 1 303 ? -21.394 -10.576 12.707 1.00 91.31 303 PHE A C 1
ATOM 2346 O O . PHE A 1 303 ? -21.931 -11.254 13.585 1.00 91.31 303 PHE A O 1
ATOM 2353 N N . MET A 1 304 ? -20.187 -10.030 12.867 1.00 88.31 304 MET A N 1
ATOM 2354 C CA . MET A 1 304 ? -19.415 -10.161 14.105 1.00 88.31 304 MET A CA 1
ATOM 2355 C C . MET A 1 304 ? -20.104 -9.475 15.284 1.00 88.31 304 MET A C 1
ATOM 2357 O O . MET A 1 304 ? -20.229 -10.087 16.343 1.00 88.31 304 MET A O 1
ATOM 2361 N N . GLU A 1 305 ? -20.650 -8.275 15.089 1.00 85.75 305 GLU A N 1
ATOM 2362 C CA . GLU A 1 305 ? -21.405 -7.569 16.134 1.00 85.75 305 GLU A CA 1
ATOM 2363 C C . GLU A 1 305 ? -22.676 -8.335 16.549 1.00 85.75 305 GLU A C 1
ATOM 2365 O O . GLU A 1 305 ? -23.021 -8.435 17.732 1.00 85.75 305 GLU A O 1
ATOM 2370 N N . PHE A 1 306 ? -23.354 -8.962 15.584 1.00 87.25 306 PHE A N 1
ATOM 2371 C CA . PHE A 1 306 ? -24.490 -9.843 15.850 1.00 87.25 306 PHE A CA 1
ATOM 2372 C C . PHE A 1 306 ? -24.075 -11.091 16.642 1.00 87.25 306 PHE A C 1
ATOM 2374 O O . PHE A 1 306 ? -24.741 -11.448 17.618 1.00 87.25 306 PHE A O 1
ATOM 2381 N N . CYS A 1 307 ? -22.963 -11.733 16.269 1.00 86.38 307 CYS A N 1
ATOM 2382 C CA . CYS A 1 307 ? -22.423 -12.891 16.986 1.00 86.38 307 CYS A CA 1
ATOM 2383 C C . CYS A 1 307 ? -22.017 -12.537 18.422 1.00 86.38 307 CYS A C 1
ATOM 2385 O O . CYS A 1 307 ? -22.272 -13.326 19.334 1.00 86.38 307 CYS A O 1
ATOM 2387 N N . LYS A 1 308 ? -21.448 -11.343 18.628 1.00 82.69 308 LYS A N 1
ATOM 2388 C CA . LYS A 1 308 ? -21.099 -10.795 19.945 1.00 82.69 308 LYS A CA 1
ATOM 2389 C C . LYS A 1 308 ? -22.343 -10.572 20.802 1.00 82.69 308 LYS A C 1
ATOM 2391 O O . LYS A 1 308 ? -22.404 -11.043 21.931 1.00 82.69 308 LYS A O 1
ATOM 2396 N N . THR A 1 309 ? -23.388 -9.970 20.234 1.00 83.56 309 THR A N 1
ATOM 2397 C CA . THR A 1 309 ? -24.673 -9.748 20.927 1.00 83.56 309 THR A CA 1
ATOM 2398 C C . THR A 1 309 ? -25.367 -11.061 21.307 1.00 83.56 309 THR A C 1
ATOM 2400 O O . THR A 1 309 ? -26.028 -11.153 22.341 1.00 83.56 309 THR A O 1
ATOM 2403 N N . LYS A 1 310 ? -25.248 -12.092 20.464 1.00 85.62 310 LYS A N 1
ATOM 2404 C CA . LYS A 1 310 ? -25.848 -13.414 20.694 1.00 85.62 310 LYS A CA 1
ATOM 2405 C C . LYS A 1 310 ? -24.975 -14.362 21.518 1.00 85.62 310 LYS A C 1
ATOM 2407 O O . LYS A 1 310 ? -25.424 -15.480 21.759 1.00 85.62 310 LYS A O 1
ATOM 2412 N N . MET A 1 311 ? -23.783 -13.935 21.947 1.00 80.12 311 MET A N 1
ATOM 2413 C CA . MET A 1 311 ? -22.816 -14.765 22.681 1.00 80.12 311 MET A CA 1
ATOM 2414 C C . MET A 1 311 ? -22.513 -16.088 21.953 1.00 80.12 311 MET A C 1
ATOM 2416 O O . MET A 1 311 ? -22.413 -17.144 22.569 1.00 80.12 311 MET A O 1
ATOM 2420 N N . TRP A 1 312 ? -22.434 -16.051 20.618 1.00 83.94 312 TRP A N 1
ATOM 2421 C CA . TRP A 1 312 ? -22.132 -17.242 19.809 1.00 83.94 312 TRP A CA 1
ATOM 2422 C C . TRP A 1 312 ? -20.667 -17.660 19.899 1.00 83.94 312 TRP A C 1
ATOM 2424 O O . TRP A 1 312 ? -20.351 -18.837 19.750 1.00 83.94 312 TRP A O 1
ATOM 2434 N N . PHE A 1 313 ? -19.787 -16.691 20.136 1.00 83.62 313 PHE A N 1
ATOM 2435 C CA . PHE A 1 313 ? -18.356 -16.892 20.289 1.00 83.62 313 PHE A CA 1
ATOM 2436 C C . PHE A 1 313 ? -17.852 -16.080 21.475 1.00 83.62 313 PHE A C 1
ATOM 2438 O O . PHE A 1 313 ? -18.417 -15.032 21.792 1.00 83.62 313 PHE A O 1
ATOM 2445 N N . ASP A 1 314 ? -16.761 -16.542 22.077 1.00 82.88 314 ASP A N 1
ATOM 2446 C CA . ASP A 1 314 ? -16.048 -15.777 23.090 1.00 82.88 314 ASP A CA 1
ATOM 2447 C C . ASP A 1 314 ? -15.239 -14.669 22.408 1.00 82.88 314 ASP A C 1
ATOM 2449 O O . ASP A 1 314 ? -14.432 -14.926 21.508 1.00 82.88 314 ASP A O 1
ATOM 2453 N N . PHE A 1 315 ? -15.461 -13.434 22.840 1.00 86.12 315 PHE A N 1
ATOM 2454 C CA . PHE A 1 315 ? -14.676 -12.266 22.449 1.00 86.12 315 PHE A CA 1
ATOM 2455 C C . PHE A 1 315 ? -13.837 -11.827 23.643 1.00 86.12 315 PHE A C 1
ATOM 2457 O O . PHE A 1 315 ? -14.269 -11.971 24.788 1.00 86.12 315 PHE A O 1
ATOM 2464 N N . GLU A 1 316 ? -12.650 -11.284 23.385 1.00 80.69 316 GLU A N 1
ATOM 2465 C CA . GLU A 1 316 ? -11.841 -10.711 24.456 1.00 80.69 316 GLU A CA 1
ATOM 2466 C C . GLU A 1 316 ? -12.583 -9.499 25.050 1.00 80.69 316 GLU A C 1
ATOM 2468 O O . GLU A 1 316 ? -13.025 -8.598 24.328 1.00 80.69 316 GLU A O 1
ATOM 2473 N N . THR A 1 317 ? -12.775 -9.494 26.368 1.00 70.88 317 THR A N 1
ATOM 2474 C CA . THR A 1 317 ? -13.316 -8.343 27.093 1.00 70.88 317 THR A CA 1
ATOM 2475 C C . THR A 1 317 ? -12.204 -7.327 27.271 1.00 70.88 317 THR A C 1
ATOM 2477 O O . THR A 1 317 ? -11.325 -7.499 28.111 1.00 70.88 317 THR A O 1
ATOM 2480 N N . VAL A 1 318 ? -12.240 -6.265 26.472 1.00 61.97 318 VAL A N 1
ATOM 2481 C CA . VAL A 1 318 ? -11.396 -5.096 26.710 1.00 61.97 318 VAL A CA 1
ATOM 2482 C C . VAL A 1 318 ? -11.932 -4.404 27.963 1.00 61.97 318 VAL A C 1
ATOM 2484 O O . VAL A 1 318 ? -13.057 -3.903 27.940 1.00 61.97 318 VAL A O 1
ATOM 2487 N N . ASP A 1 319 ? -11.160 -4.408 29.056 1.00 52.78 319 ASP A N 1
ATOM 2488 C CA . ASP A 1 319 ? -11.452 -3.600 30.247 1.00 52.78 319 ASP A CA 1
ATOM 2489 C C . ASP A 1 319 ? -11.566 -2.130 29.812 1.00 52.78 319 ASP A C 1
ATOM 2491 O O . ASP A 1 319 ? -10.557 -1.478 29.531 1.00 52.78 319 ASP A O 1
ATOM 2495 N N . GLN A 1 320 ? -12.794 -1.609 29.730 1.00 46.31 320 GLN A N 1
ATOM 2496 C CA . GLN A 1 320 ? -13.058 -0.215 29.352 1.00 46.31 320 GLN A CA 1
ATOM 2497 C C . GLN A 1 320 ? -12.352 0.776 30.288 1.00 46.31 320 GLN A C 1
ATOM 2499 O O . GLN A 1 320 ? -11.902 1.821 29.828 1.00 46.31 320 GLN A O 1
ATOM 2504 N N . ASP A 1 321 ? -12.133 0.395 31.549 1.00 39.97 321 ASP A N 1
ATOM 2505 C CA . ASP A 1 321 ? -11.452 1.225 32.546 1.00 39.97 321 ASP A CA 1
ATOM 2506 C C . ASP A 1 321 ? -9.985 1.535 32.176 1.00 39.97 321 ASP A C 1
ATOM 2508 O O . ASP A 1 321 ? -9.491 2.617 32.475 1.00 39.97 321 ASP A O 1
ATOM 2512 N N . LYS A 1 322 ? -9.285 0.643 31.453 1.00 42.00 322 LYS A N 1
ATOM 2513 C CA . LYS A 1 322 ? -7.914 0.920 30.969 1.00 42.00 322 LYS A CA 1
ATOM 2514 C C . LYS A 1 322 ? -7.885 1.811 29.732 1.00 42.00 322 LYS A C 1
ATOM 2516 O O . LYS A 1 322 ? -6.907 2.514 29.504 1.00 42.00 322 LYS A O 1
ATOM 2521 N N . VAL A 1 323 ? -8.940 1.755 28.923 1.00 45.59 323 VAL A N 1
ATOM 2522 C CA . VAL A 1 323 ? -9.070 2.565 27.708 1.00 45.59 323 VAL A CA 1
ATOM 2523 C C . VAL A 1 323 ? -9.381 4.010 28.084 1.00 45.59 323 VAL A C 1
ATOM 2525 O O . VAL A 1 323 ? -8.810 4.921 27.496 1.00 45.59 323 VAL A O 1
ATOM 2528 N N . ASP A 1 324 ? -10.212 4.230 29.101 1.00 40.53 324 ASP A N 1
ATOM 2529 C CA . ASP A 1 324 ? -10.515 5.574 29.587 1.00 40.53 324 ASP A CA 1
ATOM 2530 C C . ASP A 1 324 ? -9.310 6.201 30.326 1.00 40.53 324 ASP A C 1
ATOM 2532 O O . ASP A 1 324 ? -8.975 7.352 30.054 1.00 40.53 324 ASP A O 1
ATOM 2536 N N . ASP A 1 325 ? -8.564 5.456 31.148 1.00 38.38 325 ASP A N 1
ATOM 2537 C CA . ASP A 1 325 ? -7.384 5.999 31.852 1.00 38.38 325 ASP A CA 1
ATOM 2538 C C . ASP A 1 325 ? -6.180 6.320 30.934 1.00 38.38 325 ASP A C 1
ATOM 2540 O O . ASP A 1 325 ? -5.335 7.144 31.291 1.00 38.38 325 ASP A O 1
ATOM 2544 N N . GLU A 1 326 ? -6.080 5.714 29.742 1.00 43.53 326 GLU A N 1
ATOM 2545 C CA . GLU A 1 326 ? -5.065 6.086 28.737 1.00 43.53 326 GLU A CA 1
ATOM 2546 C C . GLU A 1 326 ? -5.541 7.169 27.748 1.00 43.53 326 GLU A C 1
ATOM 2548 O O . GLU A 1 326 ? -4.711 7.840 27.121 1.00 43.53 326 GLU A O 1
ATOM 2553 N N . ILE A 1 327 ? -6.858 7.372 27.605 1.00 44.81 327 ILE A N 1
ATOM 2554 C CA . ILE A 1 327 ? -7.459 8.335 26.664 1.00 44.81 327 ILE A CA 1
ATOM 2555 C C . ILE A 1 327 ? -7.809 9.683 27.327 1.00 44.81 327 ILE A C 1
ATOM 2557 O O . ILE A 1 327 ? -7.894 10.692 26.611 1.00 44.81 327 ILE A O 1
ATOM 2561 N N . PHE A 1 328 ? -7.954 9.749 28.656 1.00 37.25 328 PHE A N 1
ATOM 2562 C CA . PHE A 1 328 ? -8.238 10.986 29.402 1.00 37.25 328 PHE A CA 1
ATOM 2563 C C . PHE A 1 328 ? -6.999 11.659 30.020 1.00 37.25 328 PHE A C 1
ATOM 2565 O O . PHE A 1 328 ? -6.127 10.995 30.617 1.00 37.25 328 PHE A O 1
#